Protein AF-A0A0Q4XU31-F1 (afdb_monomer_lite)

Structure (mmCIF, N/CA/C/O backbone):
data_AF-A0A0Q4XU31-F1
#
_entry.id   AF-A0A0Q4XU31-F1
#
loop_
_atom_site.group_PDB
_atom_site.id
_atom_site.type_symbol
_atom_site.label_atom_id
_atom_site.label_alt_id
_atom_site.label_comp_id
_atom_site.label_asym_id
_atom_site.label_entity_id
_atom_site.label_seq_id
_atom_site.pdbx_PDB_ins_code
_atom_site.Cartn_x
_atom_site.Cartn_y
_atom_site.Cartn_z
_atom_site.occupancy
_atom_site.B_iso_or_equiv
_atom_site.auth_seq_id
_atom_site.auth_comp_id
_atom_site.auth_asym_id
_atom_site.auth_atom_id
_atom_site.pdbx_PDB_model_num
ATOM 1 N N . MET A 1 1 ? 14.897 -26.166 19.390 1.00 41.50 1 MET A N 1
ATOM 2 C CA . MET A 1 1 ? 14.186 -25.991 18.109 1.00 41.5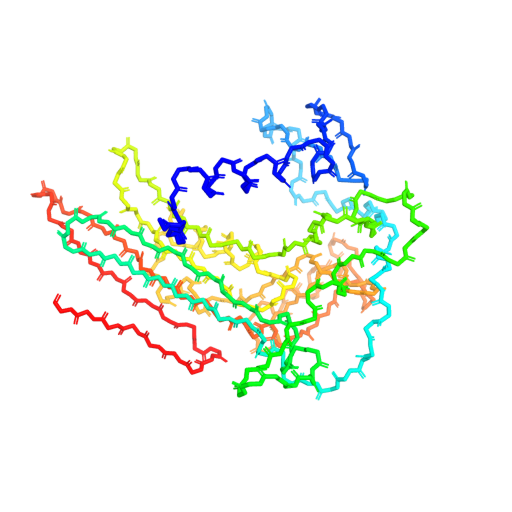0 1 MET A CA 1
ATOM 3 C C . MET A 1 1 ? 14.164 -24.506 17.814 1.00 41.50 1 MET A C 1
ATOM 5 O O . MET A 1 1 ? 13.643 -23.760 18.634 1.00 41.50 1 MET A O 1
ATOM 9 N N . ASP A 1 2 ? 14.786 -24.077 16.719 1.00 41.41 2 ASP A N 1
ATOM 10 C CA . ASP A 1 2 ? 14.712 -22.688 16.260 1.00 41.41 2 ASP A CA 1
ATOM 11 C C . ASP A 1 2 ? 13.291 -22.428 15.745 1.00 41.41 2 ASP A C 1
ATOM 13 O O . ASP A 1 2 ? 12.966 -22.733 14.600 1.00 41.41 2 ASP A O 1
ATOM 17 N N . ALA A 1 3 ? 12.414 -21.939 16.622 1.00 40.78 3 ALA A N 1
ATOM 18 C CA . ALA A 1 3 ? 11.092 -21.486 16.221 1.00 40.78 3 ALA A CA 1
ATOM 19 C C . ALA A 1 3 ? 11.233 -20.247 15.325 1.00 40.78 3 ALA A C 1
ATOM 21 O O . ALA A 1 3 ? 12.054 -19.364 15.603 1.00 40.78 3 ALA A O 1
ATOM 22 N N . LEU A 1 4 ? 10.421 -20.168 14.264 1.00 33.94 4 LEU A N 1
ATOM 23 C CA . LEU A 1 4 ? 10.198 -18.909 13.556 1.00 33.94 4 LEU A CA 1
ATOM 24 C C . LEU A 1 4 ? 9.881 -17.838 14.615 1.00 33.94 4 LEU A C 1
ATOM 26 O O . LEU A 1 4 ? 8.979 -18.047 15.420 1.00 33.94 4 LEU A O 1
ATOM 30 N N . LEU A 1 5 ? 10.618 -16.721 14.605 1.00 43.38 5 LEU A N 1
ATOM 31 C CA . LEU A 1 5 ? 10.509 -15.594 15.555 1.00 43.38 5 LEU A CA 1
ATOM 32 C C . LEU A 1 5 ? 11.218 -15.747 16.919 1.00 43.38 5 LEU A C 1
ATOM 34 O O . LEU A 1 5 ? 11.009 -14.909 17.792 1.00 43.38 5 LEU A O 1
ATOM 38 N N . SER A 1 6 ? 12.094 -16.739 17.124 1.00 57.09 6 SER A N 1
ATOM 39 C CA . SER A 1 6 ? 12.965 -16.740 18.315 1.00 57.09 6 SER A CA 1
ATOM 40 C C . SER A 1 6 ? 13.873 -15.502 18.349 1.00 57.09 6 SER A C 1
ATOM 42 O O . SER A 1 6 ? 14.259 -14.998 17.293 1.00 57.09 6 SER A O 1
ATOM 44 N N . SER A 1 7 ? 14.281 -15.037 19.536 1.00 62.72 7 SER A N 1
ATOM 45 C CA . SER A 1 7 ? 15.215 -13.904 19.658 1.00 62.72 7 SER A CA 1
ATOM 46 C C . SER A 1 7 ? 16.488 -14.141 18.843 1.00 62.72 7 SER A C 1
ATOM 48 O O . SER A 1 7 ? 16.881 -13.291 18.061 1.00 62.72 7 SER A O 1
ATOM 50 N N . ALA A 1 8 ? 17.037 -15.359 18.873 1.00 66.69 8 ALA A N 1
ATOM 51 C CA . ALA A 1 8 ? 18.192 -15.734 18.056 1.00 66.69 8 ALA A CA 1
ATOM 52 C C . ALA A 1 8 ? 17.917 -15.724 16.534 1.00 66.69 8 ALA A C 1
ATOM 54 O O . ALA A 1 8 ? 18.820 -15.476 15.733 1.00 66.69 8 ALA A O 1
ATOM 55 N N . TYR A 1 9 ? 16.694 -16.024 16.088 1.00 59.47 9 TYR A N 1
ATOM 56 C CA . TYR A 1 9 ? 16.298 -15.866 14.685 1.00 59.47 9 TYR A CA 1
ATOM 57 C C . TYR A 1 9 ? 16.167 -14.384 14.312 1.00 59.47 9 TYR A C 1
ATOM 59 O O . TYR A 1 9 ? 16.678 -13.977 13.269 1.00 59.47 9 TYR A O 1
ATOM 67 N N . LEU A 1 10 ? 15.537 -13.577 15.169 1.00 52.50 10 LEU A N 1
ATOM 68 C CA . LEU A 1 10 ? 15.385 -12.134 14.982 1.00 52.50 10 LEU A CA 1
ATOM 69 C C . LEU A 1 10 ? 16.741 -11.422 14.972 1.00 52.50 10 LEU A C 1
ATOM 71 O O . LEU A 1 10 ? 16.987 -10.648 14.055 1.00 52.50 10 LEU A O 1
ATOM 75 N N . ASP A 1 11 ? 17.651 -11.761 15.883 1.00 60.69 11 ASP A N 1
ATOM 76 C CA . ASP A 1 11 ? 19.010 -11.216 15.952 1.00 60.69 11 ASP A CA 1
ATOM 77 C C . ASP A 1 11 ? 19.819 -11.579 14.702 1.00 60.69 11 ASP A C 1
ATOM 79 O O . ASP A 1 11 ? 20.458 -10.719 14.098 1.00 60.69 11 ASP A O 1
ATOM 83 N N . ARG A 1 12 ? 19.730 -12.833 14.229 1.00 58.69 12 ARG A N 1
ATOM 84 C CA . ARG A 1 12 ? 20.354 -13.251 12.958 1.00 58.69 12 ARG A CA 1
ATOM 85 C C . ARG A 1 12 ? 19.765 -12.515 11.754 1.00 58.69 12 ARG A C 1
ATOM 87 O O . ARG A 1 12 ? 20.501 -12.184 10.830 1.00 58.69 12 ARG A O 1
ATOM 94 N N . ARG A 1 13 ? 18.455 -12.243 11.739 1.00 58.81 13 ARG A N 1
ATOM 95 C CA . ARG A 1 13 ? 17.801 -11.458 10.676 1.00 58.81 13 ARG A CA 1
ATOM 96 C C . ARG A 1 13 ? 18.129 -9.966 10.758 1.00 58.81 13 ARG A C 1
ATOM 98 O O . ARG A 1 13 ? 18.309 -9.340 9.716 1.00 58.81 13 ARG A O 1
ATOM 105 N N . ALA A 1 14 ? 18.249 -9.410 11.959 1.00 54.38 14 ALA A N 1
ATOM 106 C CA . ALA A 1 14 ? 18.671 -8.036 12.200 1.00 54.38 14 ALA A CA 1
ATOM 107 C C . ALA A 1 14 ? 20.140 -7.828 11.800 1.00 54.38 14 ALA A C 1
ATOM 109 O O . ALA A 1 14 ? 20.463 -6.842 11.144 1.00 54.38 14 ALA A O 1
ATOM 110 N N . ALA A 1 15 ? 21.006 -8.810 12.061 1.00 55.03 15 ALA A N 1
ATOM 111 C CA . ALA A 1 15 ? 22.388 -8.834 11.581 1.00 55.03 15 ALA A CA 1
ATOM 112 C C . ALA A 1 15 ? 22.513 -8.959 10.044 1.00 55.03 15 ALA A C 1
ATOM 114 O O . ALA A 1 15 ? 23.567 -8.701 9.478 1.00 55.03 15 ALA A O 1
ATOM 115 N N . GLN A 1 16 ? 21.439 -9.342 9.338 1.00 50.78 16 GLN A N 1
ATOM 116 C CA . GLN A 1 16 ? 21.347 -9.295 7.868 1.00 50.78 16 GLN A CA 1
ATOM 117 C C . GLN A 1 16 ? 20.772 -7.962 7.347 1.00 50.78 16 GLN A C 1
ATOM 119 O O . GLN A 1 16 ? 20.578 -7.807 6.138 1.00 50.78 16 GLN A O 1
ATOM 124 N N . LEU A 1 17 ? 20.395 -7.028 8.229 1.00 50.41 17 LEU A N 1
ATOM 125 C CA . LEU A 1 17 ? 19.970 -5.668 7.869 1.00 50.41 17 LEU A CA 1
ATOM 126 C C . LEU A 1 17 ? 21.129 -4.663 7.926 1.00 50.41 17 LEU A C 1
ATOM 128 O O . LEU A 1 17 ? 20.997 -3.583 7.359 1.00 50.41 17 LEU A O 1
ATOM 132 N N . ASN A 1 18 ? 22.255 -4.978 8.571 1.00 46.31 18 ASN A N 1
ATOM 133 C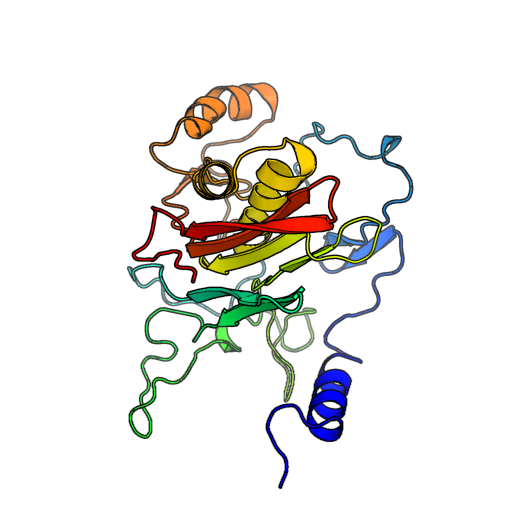 CA . ASN A 1 18 ? 23.332 -4.016 8.799 1.00 46.31 18 ASN A CA 1
ATOM 134 C C . ASN A 1 18 ? 24.630 -4.361 8.043 1.00 46.31 18 ASN A C 1
ATOM 136 O O . ASN A 1 18 ? 25.003 -5.514 7.855 1.00 46.31 18 ASN A O 1
ATOM 140 N N . GLY A 1 19 ? 25.284 -3.305 7.548 1.00 44.34 19 GLY A N 1
ATOM 141 C CA . GLY A 1 19 ? 26.548 -3.320 6.805 1.00 44.34 19 GLY A CA 1
ATOM 142 C C . GLY A 1 19 ? 26.406 -2.974 5.319 1.00 44.34 19 GLY A C 1
ATOM 143 O O . GLY A 1 19 ? 27.134 -2.123 4.820 1.00 44.34 19 GLY A O 1
ATOM 144 N N . THR A 1 20 ? 25.457 -3.594 4.611 1.00 44.97 20 THR A N 1
ATOM 145 C CA . THR A 1 20 ? 25.321 -3.462 3.140 1.00 44.97 20 THR A CA 1
ATOM 146 C C . THR A 1 20 ? 23.909 -3.143 2.640 1.00 44.97 20 THR A C 1
ATOM 148 O O . THR A 1 20 ? 23.752 -2.816 1.466 1.00 44.97 20 THR A O 1
ATOM 151 N N . ALA A 1 21 ? 22.877 -3.242 3.489 1.00 42.72 21 ALA A N 1
ATOM 152 C CA . ALA A 1 21 ? 21.480 -3.031 3.081 1.00 42.72 21 ALA A CA 1
ATOM 153 C C . ALA A 1 21 ? 21.028 -1.564 3.174 1.00 42.72 21 ALA A C 1
ATOM 155 O O . ALA A 1 21 ? 20.121 -1.151 2.459 1.00 42.72 21 ALA A O 1
ATOM 156 N N . LEU A 1 22 ? 21.677 -0.778 4.031 1.00 43.31 22 LEU A N 1
ATOM 157 C CA . LEU A 1 22 ? 21.510 0.665 4.139 1.00 43.31 22 LEU A CA 1
ATOM 158 C C . LEU A 1 22 ? 22.913 1.238 4.331 1.00 43.31 22 LEU A C 1
ATOM 160 O O . LEU A 1 22 ? 23.482 1.127 5.417 1.00 43.31 22 LEU A O 1
ATOM 164 N N . ALA A 1 23 ? 23.504 1.809 3.281 1.00 45.50 23 ALA A N 1
ATOM 165 C CA . ALA A 1 23 ? 24.583 2.759 3.512 1.00 45.50 23 ALA A CA 1
ATOM 166 C C . ALA A 1 23 ? 23.991 3.882 4.373 1.00 45.50 23 ALA A C 1
ATOM 168 O O . ALA A 1 23 ? 22.892 4.360 4.086 1.00 45.50 23 ALA A O 1
ATOM 169 N N . SER A 1 24 ? 24.670 4.270 5.452 1.00 46.00 24 SER A N 1
ATOM 170 C CA . SER A 1 24 ? 24.261 5.441 6.221 1.00 46.00 24 SER A CA 1
ATOM 171 C C . SER A 1 24 ? 24.306 6.649 5.289 1.00 46.00 24 SER A C 1
ATOM 173 O O . SER A 1 24 ? 25.388 7.125 4.943 1.00 46.00 24 SER A O 1
ATOM 175 N N . VAL A 1 25 ? 23.146 7.128 4.851 1.00 46.53 25 VAL A N 1
ATOM 176 C CA . VAL A 1 25 ? 23.064 8.415 4.168 1.00 46.53 25 VAL A CA 1
ATOM 177 C C . VAL A 1 25 ? 23.151 9.458 5.267 1.00 46.53 25 VAL A C 1
ATOM 179 O O . VAL A 1 25 ? 22.305 9.486 6.161 1.00 46.53 25 VAL A O 1
ATOM 182 N N . ALA A 1 26 ? 24.216 10.259 5.260 1.00 51.03 26 ALA A N 1
ATOM 183 C CA . ALA A 1 26 ? 24.328 11.370 6.195 1.00 51.03 26 ALA A CA 1
ATOM 184 C C . ALA A 1 26 ? 23.077 12.255 6.082 1.00 51.03 26 ALA A C 1
ATOM 186 O O . ALA A 1 26 ? 22.528 12.410 4.993 1.00 51.03 26 ALA A O 1
ATOM 187 N N . ALA A 1 27 ? 22.625 12.831 7.195 1.00 44.94 27 ALA A N 1
ATOM 188 C CA . ALA A 1 27 ? 21.581 13.849 7.194 1.00 44.94 27 ALA A CA 1
ATOM 189 C C . ALA A 1 27 ? 21.947 14.965 6.188 1.00 44.94 27 ALA A C 1
ATOM 191 O O . ALA A 1 27 ? 23.029 15.541 6.287 1.00 44.94 27 ALA A O 1
ATOM 192 N N . GLY A 1 28 ? 21.094 15.216 5.187 1.00 48.34 28 GLY A N 1
ATOM 193 C CA . GLY A 1 28 ? 21.375 16.148 4.081 1.00 48.34 28 GLY A CA 1
ATOM 194 C C . GLY A 1 28 ? 22.258 15.593 2.948 1.00 48.34 28 GLY A C 1
ATOM 195 O O . GLY A 1 28 ? 22.552 16.306 1.993 1.00 48.34 28 GLY A O 1
ATOM 196 N N . GLY A 1 29 ? 22.684 14.333 3.036 1.00 51.38 29 GLY A N 1
ATOM 197 C CA . GLY A 1 29 ? 23.383 13.602 1.980 1.00 51.38 29 GLY A CA 1
ATOM 198 C C . GLY A 1 29 ? 22.427 13.005 0.948 1.00 51.38 29 GLY A C 1
ATOM 199 O O . GLY A 1 29 ? 21.210 13.141 1.044 1.00 51.38 29 GLY A O 1
ATOM 200 N N . VAL A 1 30 ? 22.980 12.316 -0.046 1.00 46.84 30 VAL A N 1
ATOM 201 C CA . VAL A 1 30 ? 22.223 11.734 -1.160 1.00 46.84 30 VAL A CA 1
ATOM 202 C C . VAL A 1 30 ? 22.681 10.292 -1.371 1.00 46.84 30 VAL A C 1
ATOM 204 O O . VAL A 1 30 ? 23.883 10.041 -1.436 1.00 46.84 30 VAL A O 1
ATOM 207 N N . ALA A 1 31 ? 21.745 9.350 -1.501 1.00 45.12 31 ALA A N 1
ATOM 208 C CA . ALA A 1 31 ? 22.028 7.990 -1.965 1.00 45.12 31 ALA A CA 1
ATOM 209 C C . ALA A 1 31 ? 21.219 7.704 -3.225 1.00 45.12 31 ALA A C 1
ATOM 211 O O . ALA A 1 31 ? 20.005 7.882 -3.232 1.00 45.12 31 ALA A O 1
ATOM 212 N N . GLU A 1 32 ? 21.904 7.307 -4.300 1.00 42.81 32 GLU A N 1
ATOM 213 C CA . GLU A 1 32 ? 21.285 7.061 -5.614 1.00 42.81 32 GLU A CA 1
ATOM 214 C C . GLU A 1 32 ? 20.423 8.242 -6.109 1.00 42.81 32 GLU A C 1
ATOM 216 O O . GLU A 1 32 ? 19.393 8.055 -6.741 1.00 42.81 32 GLU A O 1
ATOM 221 N N . GLY A 1 33 ? 20.822 9.480 -5.793 1.00 41.59 33 GLY A N 1
ATOM 222 C CA . GLY A 1 33 ? 20.073 10.689 -6.157 1.00 41.59 33 GLY A CA 1
ATOM 223 C C . GLY A 1 33 ? 18.850 10.995 -5.282 1.00 41.59 33 GLY A C 1
ATOM 224 O O . GLY A 1 33 ? 18.195 12.008 -5.507 1.00 41.59 33 GLY A O 1
ATOM 225 N N . ILE A 1 34 ? 18.566 10.174 -4.264 1.00 40.47 34 ILE A N 1
ATOM 226 C CA . ILE A 1 34 ? 17.514 10.408 -3.271 1.00 40.47 34 ILE A CA 1
ATOM 227 C C . ILE A 1 34 ? 18.137 11.117 -2.058 1.00 40.47 34 ILE A C 1
ATOM 229 O O . ILE A 1 34 ? 19.000 10.532 -1.390 1.00 40.47 34 ILE A O 1
ATOM 233 N N . PRO A 1 35 ? 17.747 12.369 -1.755 1.00 43.91 35 PRO A N 1
ATOM 234 C CA . PRO A 1 35 ? 18.212 13.059 -0.561 1.00 43.91 35 PRO A CA 1
ATOM 235 C C . PRO A 1 35 ? 17.769 12.306 0.696 1.00 43.91 35 PRO A C 1
ATOM 237 O O . PRO A 1 35 ? 16.612 11.898 0.805 1.00 43.91 35 PRO A O 1
ATOM 240 N N . ALA A 1 36 ? 18.664 12.155 1.671 1.00 42.00 36 ALA A N 1
ATOM 241 C CA . ALA A 1 36 ? 18.264 11.803 3.024 1.00 42.00 36 ALA A CA 1
ATOM 242 C C . ALA A 1 36 ? 17.316 12.886 3.535 1.00 42.00 36 ALA A C 1
ATOM 244 O O . ALA A 1 36 ? 17.727 14.024 3.769 1.00 42.00 36 ALA A O 1
ATOM 245 N N . PHE A 1 37 ? 16.042 12.529 3.692 1.00 42.75 37 PHE A N 1
ATOM 246 C CA . PHE A 1 37 ? 15.061 13.429 4.267 1.00 42.75 37 PHE A CA 1
ATOM 247 C C . PHE A 1 37 ? 15.384 13.631 5.745 1.00 42.75 37 PHE A C 1
ATOM 249 O O . PHE A 1 37 ? 15.292 12.709 6.556 1.00 42.75 37 PHE A O 1
ATOM 256 N N . VAL A 1 38 ? 15.771 14.854 6.085 1.00 45.00 38 VAL A N 1
ATOM 257 C CA . VAL A 1 38 ? 15.856 15.317 7.463 1.00 45.00 38 VAL A CA 1
ATOM 258 C C . VAL A 1 38 ? 14.682 16.263 7.641 1.00 45.00 38 VAL A C 1
ATOM 260 O O . VAL A 1 38 ? 14.612 17.296 6.980 1.00 45.00 38 VAL A O 1
ATOM 263 N N . ALA A 1 39 ? 13.746 15.897 8.513 1.00 43.38 39 ALA A N 1
ATOM 264 C CA . ALA A 1 39 ? 12.546 16.671 8.821 1.00 43.38 39 ALA A CA 1
ATOM 265 C C . ALA A 1 39 ? 12.855 17.965 9.610 1.00 43.38 39 ALA A C 1
ATOM 267 O O . ALA A 1 39 ? 12.169 18.267 10.580 1.00 43.38 39 ALA A O 1
ATOM 268 N N . THR A 1 40 ? 13.929 18.692 9.285 1.00 44.34 40 THR A N 1
ATOM 269 C CA . THR A 1 40 ? 14.429 19.787 10.130 1.00 44.34 40 THR A CA 1
ATOM 270 C C . THR A 1 40 ? 13.999 21.180 9.698 1.00 44.34 40 THR A C 1
ATOM 272 O O . THR A 1 40 ? 14.114 22.080 10.520 1.00 44.34 40 THR A O 1
ATOM 275 N N . ASP A 1 41 ? 13.452 21.383 8.494 1.00 50.75 41 ASP A N 1
ATOM 276 C CA . ASP A 1 41 ? 12.823 22.670 8.165 1.00 50.75 41 ASP A CA 1
ATOM 277 C C . ASP A 1 41 ? 11.741 22.562 7.066 1.00 50.75 41 ASP A C 1
ATOM 279 O O . ASP A 1 41 ? 12.063 22.528 5.875 1.00 50.75 41 ASP A O 1
ATOM 283 N N . PRO A 1 42 ? 10.445 22.528 7.434 1.00 54.12 42 PRO A N 1
ATOM 284 C CA . PRO A 1 42 ? 9.333 22.558 6.484 1.00 54.12 42 PRO A CA 1
ATOM 285 C C . PRO A 1 42 ? 9.323 23.797 5.576 1.00 54.12 42 PRO A C 1
ATOM 287 O O . PRO A 1 42 ? 8.734 23.737 4.502 1.00 54.12 42 PRO A O 1
ATOM 290 N N . ALA A 1 43 ? 9.960 24.906 5.975 1.00 56.19 43 ALA A N 1
ATOM 291 C CA . ALA A 1 43 ? 10.004 26.133 5.179 1.00 56.19 43 ALA A CA 1
ATOM 292 C C . ALA A 1 43 ? 10.971 26.041 3.984 1.00 56.19 43 ALA A C 1
ATOM 294 O O . ALA A 1 43 ? 10.844 26.818 3.039 1.00 56.19 43 ALA A O 1
ATOM 295 N N . LEU A 1 44 ? 11.912 25.088 4.004 1.00 50.78 44 LEU A N 1
ATOM 296 C CA . LEU A 1 44 ? 12.817 24.799 2.883 1.00 50.78 44 LEU A CA 1
ATOM 297 C C . LEU A 1 44 ? 12.214 23.819 1.867 1.00 50.78 44 LEU A C 1
ATOM 299 O O . LEU A 1 44 ? 12.796 23.599 0.805 1.00 50.78 44 LEU A O 1
ATOM 303 N N . PHE A 1 45 ? 11.065 23.218 2.185 1.00 51.59 45 PHE A N 1
ATOM 304 C CA . PHE A 1 45 ? 10.369 22.295 1.302 1.00 51.59 45 PHE A CA 1
ATOM 305 C C . PHE A 1 45 ? 9.273 23.043 0.541 1.00 51.59 45 PHE A C 1
ATOM 307 O O . PHE A 1 45 ? 8.241 23.386 1.111 1.00 51.59 45 PHE A O 1
ATOM 314 N N . ASP A 1 46 ? 9.491 23.290 -0.752 1.00 57.19 46 ASP A N 1
ATOM 315 C CA . ASP A 1 46 ? 8.434 23.749 -1.654 1.00 57.19 46 ASP A CA 1
ATOM 316 C C . ASP A 1 46 ? 7.725 22.521 -2.263 1.00 57.19 46 ASP A C 1
ATOM 318 O O . ASP A 1 46 ? 8.267 21.901 -3.182 1.00 57.19 46 ASP A O 1
ATOM 322 N N . PRO A 1 47 ? 6.523 22.142 -1.782 1.00 52.94 47 PRO A N 1
ATOM 323 C CA . PRO A 1 47 ? 5.788 20.988 -2.302 1.00 52.94 47 PRO A CA 1
ATOM 324 C C . PRO A 1 47 ? 5.248 21.210 -3.724 1.00 52.94 47 PRO A C 1
ATOM 326 O O . PRO A 1 47 ? 4.752 20.267 -4.341 1.00 52.94 47 PRO A O 1
ATOM 329 N N . LEU A 1 48 ? 5.287 22.449 -4.226 1.00 49.78 48 LEU A N 1
ATOM 330 C CA . LEU A 1 48 ? 4.782 22.857 -5.536 1.00 49.78 48 LEU A CA 1
ATOM 331 C C . LEU A 1 48 ? 5.895 23.222 -6.518 1.00 49.78 48 LEU A C 1
ATOM 333 O O . LEU A 1 48 ? 5.607 23.390 -7.708 1.00 49.78 48 LEU A O 1
ATOM 337 N N . ALA A 1 49 ? 7.148 23.299 -6.065 1.00 53.12 49 ALA A N 1
ATOM 338 C CA . ALA A 1 49 ? 8.289 23.311 -6.957 1.00 53.12 49 ALA A CA 1
ATOM 339 C C . ALA A 1 49 ? 8.263 22.000 -7.741 1.00 53.12 49 ALA A C 1
ATOM 341 O O . ALA A 1 49 ? 8.590 20.929 -7.227 1.00 53.12 49 ALA A O 1
ATOM 342 N N . SER A 1 50 ? 7.872 22.078 -9.013 1.00 42.50 50 SER A N 1
ATOM 343 C CA . SER A 1 50 ? 8.080 21.005 -9.974 1.00 42.50 50 SER A CA 1
ATOM 344 C C . SER A 1 50 ? 9.580 20.906 -10.225 1.00 42.50 50 SER A C 1
ATOM 346 O O . SER A 1 50 ? 10.085 21.337 -11.264 1.00 42.50 50 SER A O 1
ATOM 348 N N . VAL A 1 51 ? 10.332 20.393 -9.255 1.00 46.25 51 VAL A N 1
ATOM 349 C CA . VAL A 1 51 ? 11.693 19.987 -9.532 1.00 46.25 51 VAL A CA 1
ATOM 350 C C . VAL A 1 51 ? 11.531 18.738 -10.381 1.00 46.25 51 VAL A C 1
ATOM 352 O O . VAL A 1 51 ? 11.415 17.622 -9.881 1.00 46.25 51 VAL A O 1
ATOM 355 N N . ILE A 1 52 ? 11.512 18.936 -11.699 1.00 44.81 52 ILE A N 1
ATOM 356 C CA . ILE A 1 52 ? 12.007 17.934 -12.631 1.00 44.81 52 ILE A CA 1
ATOM 357 C C . ILE A 1 52 ? 13.502 17.826 -12.307 1.00 44.81 52 ILE A C 1
ATOM 359 O O . ILE A 1 52 ? 14.356 18.303 -13.047 1.00 44.81 52 ILE A O 1
ATOM 363 N N . VAL A 1 53 ? 13.834 17.256 -11.143 1.00 42.16 53 VAL A N 1
ATOM 364 C CA . VAL A 1 53 ? 15.098 16.556 -11.009 1.00 42.16 53 VAL A CA 1
ATOM 365 C C . VAL A 1 53 ? 14.929 15.464 -12.051 1.00 42.16 53 VAL A C 1
ATOM 367 O O . VAL A 1 53 ? 13.941 14.725 -11.961 1.00 42.16 53 VAL A O 1
ATOM 370 N N . PRO A 1 54 ? 15.779 15.389 -13.089 1.00 40.19 54 PRO A N 1
ATOM 371 C CA . PRO A 1 54 ? 15.809 14.197 -13.911 1.00 40.19 54 PRO A CA 1
ATOM 372 C C . PRO A 1 54 ? 15.899 13.055 -12.912 1.00 40.19 54 PRO A C 1
ATOM 374 O O . PRO A 1 54 ? 16.848 13.033 -12.122 1.00 40.19 54 PRO A O 1
ATOM 377 N N . ALA A 1 55 ? 14.864 12.208 -12.848 1.00 40.16 55 ALA A N 1
ATOM 378 C CA . ALA A 1 55 ? 14.908 11.062 -11.961 1.00 40.16 55 ALA A CA 1
ATOM 379 C C . ALA A 1 55 ? 16.278 10.414 -12.204 1.00 40.16 55 ALA A C 1
ATOM 381 O O . ALA A 1 55 ? 16.667 10.312 -13.379 1.00 40.16 55 ALA A O 1
ATOM 382 N N . PRO A 1 56 ? 17.041 10.067 -11.149 1.00 38.44 56 PRO A N 1
ATOM 383 C CA . PRO A 1 56 ? 18.238 9.254 -11.316 1.00 38.44 56 PRO A CA 1
ATOM 384 C C . PRO A 1 56 ? 17.853 8.166 -12.307 1.00 38.44 56 PRO A C 1
ATOM 386 O O . PRO A 1 56 ? 16.783 7.571 -12.124 1.00 38.44 56 PRO A O 1
ATOM 389 N N . GLY A 1 57 ? 18.595 8.067 -13.422 1.00 38.53 57 GLY A N 1
ATOM 390 C CA . GLY A 1 57 ? 18.174 7.274 -14.580 1.00 38.53 57 GLY A CA 1
ATOM 391 C C . GLY A 1 57 ? 17.589 5.950 -14.100 1.00 38.53 57 GLY A C 1
ATOM 392 O O . GLY A 1 57 ? 18.128 5.412 -13.130 1.00 38.53 57 GLY A O 1
ATOM 393 N N . PRO A 1 58 ? 16.456 5.489 -14.668 1.00 40.47 58 PRO A N 1
ATOM 394 C CA . PRO A 1 58 ? 15.662 4.425 -14.068 1.00 40.47 58 PRO A CA 1
ATOM 395 C C . PRO A 1 58 ? 16.598 3.306 -13.640 1.00 40.47 58 PRO A C 1
ATOM 397 O O . PRO A 1 58 ? 17.375 2.834 -14.472 1.00 40.47 58 PRO A O 1
ATOM 400 N N . LEU A 1 59 ? 16.565 2.930 -12.353 1.00 40.88 59 LEU A N 1
ATOM 401 C CA . LEU A 1 59 ? 17.253 1.727 -11.900 1.00 40.88 59 LEU A CA 1
ATOM 402 C C . LEU A 1 59 ? 16.776 0.629 -12.841 1.00 40.88 59 LEU A C 1
ATOM 404 O O . LEU A 1 59 ? 15.596 0.264 -12.819 1.00 40.88 59 LEU A O 1
ATOM 408 N N . MET A 1 60 ? 17.654 0.187 -13.741 1.00 42.69 60 MET A N 1
ATOM 409 C CA . MET A 1 60 ? 17.294 -0.855 -14.680 1.00 42.69 60 MET A CA 1
ATOM 410 C C . MET A 1 60 ? 17.060 -2.072 -13.806 1.00 42.69 60 MET A C 1
ATOM 412 O O . MET A 1 60 ? 18.003 -2.609 -13.241 1.00 42.69 60 MET A O 1
ATOM 416 N N . LEU A 1 61 ? 15.808 -2.468 -13.601 1.00 48.19 61 LEU A N 1
ATOM 417 C CA . LEU A 1 61 ? 15.526 -3.752 -12.977 1.00 48.19 61 LEU A CA 1
ATOM 418 C C . LEU A 1 61 ? 16.116 -4.834 -13.878 1.00 48.19 61 LEU A C 1
ATOM 420 O O . LEU A 1 61 ? 16.077 -4.703 -15.107 1.00 48.19 61 LEU A O 1
ATOM 424 N N . ALA A 1 62 ? 16.671 -5.893 -13.282 1.00 48.50 62 ALA A N 1
ATOM 425 C CA . ALA A 1 62 ? 17.060 -7.070 -14.053 1.00 48.50 62 ALA A CA 1
ATOM 426 C C . ALA A 1 62 ? 15.867 -7.471 -14.932 1.00 48.50 62 ALA A C 1
ATOM 428 O O . ALA A 1 62 ? 14.759 -7.590 -14.406 1.00 48.50 62 ALA A O 1
ATOM 429 N N . GLN A 1 63 ? 16.088 -7.569 -16.255 1.00 40.69 63 GLN A N 1
ATOM 430 C CA . GLN A 1 63 ? 15.046 -7.679 -17.284 1.00 40.69 63 GLN A CA 1
ATOM 431 C C . GLN A 1 63 ? 13.847 -8.492 -16.788 1.00 40.69 63 GLN A C 1
ATOM 433 O O . GLN A 1 63 ? 13.899 -9.718 -16.679 1.00 40.69 63 GLN A O 1
ATOM 438 N N . ARG A 1 64 ? 12.750 -7.795 -16.482 1.00 47.69 64 ARG A N 1
ATOM 439 C CA . ARG A 1 64 ? 11.460 -8.431 -16.254 1.00 47.69 64 ARG A CA 1
ATOM 440 C C . ARG A 1 64 ? 10.934 -8.736 -17.645 1.00 47.69 64 ARG A C 1
ATOM 442 O O . ARG A 1 64 ? 10.741 -7.809 -18.426 1.00 47.69 64 ARG A O 1
ATOM 449 N N . ALA A 1 65 ? 10.748 -10.010 -17.984 1.00 41.19 65 ALA A N 1
ATOM 450 C CA . ALA A 1 65 ? 9.937 -10.327 -19.149 1.00 41.19 65 ALA A CA 1
ATOM 451 C C . ALA A 1 65 ? 8.594 -9.617 -18.938 1.00 41.19 65 ALA A C 1
ATOM 453 O O . ALA A 1 65 ? 7.920 -9.880 -17.938 1.00 41.19 65 ALA A O 1
ATOM 454 N N . GLU A 1 66 ? 8.259 -8.658 -19.800 1.00 41.66 66 GLU A N 1
ATOM 455 C CA . GLU A 1 66 ? 6.929 -8.065 -19.802 1.00 41.66 66 GLU A CA 1
ATOM 456 C C . GLU A 1 66 ? 5.961 -9.193 -20.131 1.00 41.66 66 GLU A C 1
ATOM 458 O O . GLU A 1 66 ? 5.890 -9.687 -21.254 1.00 41.66 66 GLU A O 1
ATOM 463 N N . ARG A 1 67 ? 5.294 -9.682 -19.094 1.00 44.34 67 ARG A N 1
ATOM 464 C CA . ARG A 1 67 ? 4.193 -10.616 -19.221 1.00 44.34 67 ARG A CA 1
ATOM 465 C C . ARG A 1 67 ? 2.942 -9.831 -18.888 1.00 44.34 67 ARG A C 1
ATOM 467 O O . ARG A 1 67 ? 2.919 -9.107 -17.890 1.00 44.34 67 ARG A O 1
ATOM 474 N N . ASP A 1 68 ? 1.943 -9.963 -19.748 1.00 43.62 68 ASP A N 1
ATOM 475 C CA . ASP A 1 68 ? 0.610 -9.388 -19.585 1.00 43.62 68 ASP A CA 1
ATOM 476 C C . ASP A 1 68 ? -0.133 -10.176 -18.486 1.00 43.62 68 ASP A C 1
ATOM 478 O O . ASP A 1 68 ? -1.042 -10.963 -18.731 1.00 43.62 68 ASP A O 1
ATOM 482 N N . GLU A 1 69 ? 0.394 -10.089 -17.263 1.00 51.00 69 GLU A N 1
ATOM 483 C CA . GLU A 1 69 ? -0.091 -10.783 -16.075 1.00 51.00 69 GLU A CA 1
ATOM 484 C C . GLU A 1 69 ? -0.983 -9.843 -15.259 1.00 51.00 69 GLU A C 1
ATOM 486 O O . GLU A 1 69 ? -0.706 -8.646 -15.143 1.00 51.00 69 GLU A O 1
ATOM 491 N N . ASP A 1 70 ? -2.030 -10.395 -14.638 1.00 53.75 70 ASP A N 1
ATOM 492 C CA . ASP A 1 70 ? -2.783 -9.673 -13.613 1.00 53.75 70 ASP A CA 1
ATOM 493 C C . ASP A 1 70 ? -1.816 -9.259 -12.487 1.00 53.75 70 ASP A C 1
ATOM 495 O O . ASP A 1 70 ? -1.142 -10.086 -11.865 1.00 53.75 70 ASP A O 1
ATOM 499 N N . TRP A 1 71 ? -1.726 -7.955 -12.222 1.00 58.28 71 TRP A N 1
ATOM 500 C CA . TRP A 1 71 ? -0.767 -7.349 -11.289 1.00 58.28 71 TRP A CA 1
ATOM 501 C C . TRP A 1 71 ? -1.117 -7.592 -9.805 1.00 58.28 71 TRP A C 1
ATOM 503 O O . TRP A 1 71 ? -0.532 -7.004 -8.887 1.00 58.28 71 TRP A O 1
ATOM 513 N N . ASN A 1 72 ? -2.050 -8.503 -9.535 1.00 64.56 72 ASN A N 1
ATOM 514 C CA . ASN A 1 72 ? -2.420 -8.966 -8.205 1.00 64.56 72 ASN A CA 1
ATOM 515 C C . ASN A 1 72 ? -1.431 -10.026 -7.679 1.00 64.56 72 ASN A C 1
ATOM 517 O O . ASN A 1 72 ? -1.725 -11.217 -7.640 1.00 64.56 72 ASN A O 1
ATOM 521 N N . THR A 1 73 ? -0.236 -9.594 -7.260 1.00 77.44 73 THR A N 1
ATOM 522 C CA . THR A 1 73 ? 0.885 -10.500 -6.903 1.00 77.44 73 THR A CA 1
ATOM 523 C C . THR A 1 73 ? 1.292 -10.473 -5.422 1.00 77.44 73 THR A C 1
ATOM 525 O O . THR A 1 73 ? 2.132 -11.249 -4.964 1.00 77.44 73 THR A O 1
ATOM 528 N N . THR A 1 74 ? 0.678 -9.575 -4.655 1.00 90.75 74 THR A N 1
ATOM 529 C CA . THR A 1 74 ? 0.924 -9.335 -3.228 1.00 90.75 74 THR A CA 1
ATOM 530 C C . THR A 1 74 ? -0.413 -9.345 -2.498 1.00 90.75 74 THR A C 1
ATOM 532 O O . THR A 1 74 ? -1.423 -8.922 -3.067 1.00 90.75 74 THR A O 1
ATOM 535 N N . SER A 1 75 ? -0.411 -9.776 -1.241 1.00 92.81 75 SER A N 1
ATOM 536 C CA . SER A 1 75 ? -1.573 -9.740 -0.352 1.00 92.81 75 SER A CA 1
ATOM 537 C C . SER A 1 75 ? -1.223 -8.995 0.925 1.00 92.81 75 SER A C 1
ATOM 539 O O . SER A 1 75 ? -0.093 -9.078 1.410 1.00 92.81 75 SER A O 1
ATOM 541 N N . SER A 1 76 ? -2.195 -8.280 1.478 1.00 95.12 76 SER A N 1
ATOM 542 C CA . SER A 1 76 ? -2.060 -7.603 2.760 1.00 95.12 76 SER A CA 1
ATOM 543 C C . SER A 1 76 ? -3.268 -7.883 3.641 1.00 95.12 76 SER A C 1
ATOM 545 O O . SER A 1 76 ? -4.364 -8.114 3.133 1.00 95.12 76 SER A O 1
ATOM 547 N N . LEU A 1 77 ? -3.048 -7.901 4.952 1.00 95.94 77 LEU A N 1
ATOM 548 C CA . LEU A 1 77 ? -4.089 -8.014 5.962 1.00 95.94 77 LEU A CA 1
ATOM 549 C C . LEU A 1 77 ? -3.709 -7.221 7.212 1.00 95.94 77 LEU A C 1
ATOM 551 O O . LEU A 1 77 ? -2.525 -7.028 7.508 1.00 95.94 77 LEU A O 1
ATOM 555 N N . ALA A 1 78 ? -4.731 -6.812 7.956 1.00 97.81 78 ALA A N 1
ATOM 556 C CA . ALA A 1 78 ? -4.605 -6.175 9.256 1.00 97.81 78 ALA A CA 1
ATOM 557 C C . ALA A 1 78 ? -5.494 -6.901 10.272 1.00 97.81 78 ALA A C 1
ATOM 559 O O . ALA A 1 78 ? -6.594 -7.336 9.934 1.00 97.81 78 ALA A O 1
ATOM 560 N N . ILE A 1 79 ? -5.008 -7.040 11.503 1.00 97.94 79 ILE A N 1
ATOM 561 C CA . ILE A 1 79 ? -5.730 -7.647 12.625 1.00 97.94 79 ILE A CA 1
ATOM 562 C C . ILE A 1 79 ? -5.536 -6.746 13.838 1.00 97.94 79 ILE A C 1
ATOM 564 O O . ILE A 1 79 ? -4.415 -6.319 14.109 1.00 97.94 79 ILE A O 1
ATOM 568 N N . VAL A 1 80 ? -6.613 -6.485 14.574 1.00 97.31 80 VAL A N 1
ATOM 569 C CA . VAL A 1 80 ? -6.568 -5.870 15.902 1.00 97.31 80 VAL A CA 1
ATOM 570 C C . VAL A 1 80 ? -7.465 -6.693 16.816 1.00 97.31 80 VAL A C 1
ATOM 572 O O . VAL A 1 80 ? -8.588 -7.012 16.429 1.00 97.31 80 VAL A O 1
ATOM 575 N N . ASP A 1 81 ? -6.970 -7.072 17.992 1.00 94.25 81 ASP A N 1
ATOM 576 C CA . ASP A 1 81 ? -7.739 -7.857 18.959 1.00 94.25 81 ASP A CA 1
ATOM 577 C C . ASP A 1 81 ? -8.335 -7.001 20.093 1.00 94.25 81 ASP A C 1
ATOM 579 O O . ASP A 1 81 ? -8.040 -5.810 20.255 1.00 94.25 81 ASP A O 1
ATOM 583 N N . GLY A 1 82 ? -9.190 -7.629 20.906 1.00 89.25 82 GLY A N 1
ATOM 584 C CA . GLY A 1 82 ? -9.831 -6.991 22.061 1.00 89.25 82 GLY A CA 1
ATOM 585 C C . GLY A 1 82 ? -8.880 -6.659 23.219 1.00 89.25 82 GLY A C 1
ATOM 586 O O . GLY A 1 82 ? -9.278 -5.963 24.150 1.00 89.25 82 GLY A O 1
ATOM 587 N N . HIS A 1 83 ? -7.630 -7.129 23.177 1.00 90.12 83 HIS A N 1
ATOM 588 C CA . HIS A 1 83 ? -6.582 -6.778 24.138 1.00 90.12 83 HIS A CA 1
ATOM 589 C C . HIS A 1 83 ? -5.736 -5.586 23.668 1.00 90.12 83 HIS A C 1
ATOM 591 O O . HIS A 1 83 ? -4.869 -5.125 24.409 1.00 90.12 83 HIS A O 1
ATOM 597 N N . GLY A 1 84 ? -5.995 -5.067 22.464 1.00 87.75 84 GLY A N 1
ATOM 598 C CA . GLY A 1 84 ? -5.245 -3.965 21.871 1.00 87.75 84 GLY A CA 1
ATOM 599 C C . GLY A 1 84 ? -3.975 -4.399 21.137 1.00 87.75 84 GLY A C 1
ATOM 600 O O . GLY A 1 84 ? -3.193 -3.533 20.747 1.00 87.75 84 GLY A O 1
ATOM 601 N N . ASN A 1 85 ? -3.758 -5.701 20.914 1.00 94.25 85 ASN A N 1
ATOM 602 C CA . ASN A 1 85 ? -2.681 -6.158 20.037 1.00 94.25 85 ASN A CA 1
ATOM 603 C C . ASN A 1 85 ? -3.049 -5.863 18.582 1.00 94.25 85 ASN A C 1
ATOM 605 O O . ASN A 1 85 ? -4.201 -6.034 18.182 1.00 94.25 85 ASN A O 1
ATOM 609 N N . ALA A 1 86 ? -2.061 -5.473 17.776 1.00 96.50 86 ALA A N 1
ATOM 610 C CA . ALA A 1 86 ? -2.246 -5.215 16.354 1.00 96.50 86 ALA A CA 1
ATOM 611 C C . ALA A 1 86 ? -1.180 -5.905 15.498 1.00 96.50 86 ALA A C 1
ATOM 613 O O . ALA A 1 86 ? -0.005 -5.971 15.859 1.00 96.50 86 ALA A O 1
ATOM 614 N N . LEU A 1 87 ? -1.602 -6.377 14.327 1.00 97.19 87 LEU A N 1
ATOM 615 C CA . LEU A 1 87 ? -0.760 -6.930 13.277 1.00 97.19 87 LEU A CA 1
ATOM 616 C C . LEU A 1 87 ? -1.101 -6.235 11.961 1.00 97.19 87 LEU A C 1
ATOM 618 O O . LEU A 1 87 ? -2.247 -6.265 11.522 1.00 97.19 87 LEU A O 1
ATOM 622 N N . ALA A 1 88 ? -0.087 -5.692 11.296 1.00 97.06 88 ALA A N 1
ATOM 623 C CA . ALA A 1 88 ? -0.140 -5.369 9.878 1.00 97.06 88 ALA A CA 1
ATOM 624 C C . ALA A 1 88 ? 0.820 -6.310 9.150 1.00 97.06 88 ALA A C 1
ATOM 626 O O . ALA A 1 88 ? 2.000 -6.395 9.497 1.00 97.06 88 ALA A O 1
ATOM 627 N N . MET A 1 89 ? 0.321 -7.041 8.156 1.00 96.31 89 MET A N 1
ATOM 628 C CA . MET A 1 89 ? 1.122 -8.004 7.410 1.00 96.31 89 MET A CA 1
ATOM 629 C C . MET A 1 89 ? 0.927 -7.818 5.913 1.00 96.31 89 MET A C 1
ATOM 631 O O . MET A 1 89 ? -0.188 -7.669 5.417 1.00 96.31 89 MET A O 1
ATOM 635 N N . THR A 1 90 ? 2.033 -7.901 5.181 1.00 94.81 90 THR A N 1
ATOM 636 C CA . THR A 1 90 ? 2.036 -7.945 3.722 1.00 94.81 90 THR A CA 1
ATOM 637 C C . THR A 1 90 ? 2.969 -9.058 3.272 1.00 94.81 90 THR A C 1
ATOM 639 O O . THR A 1 90 ? 4.113 -9.134 3.718 1.00 94.81 90 THR A O 1
ATOM 642 N N . THR A 1 91 ? 2.479 -9.927 2.393 1.00 93.38 91 THR A N 1
ATOM 643 C CA . THR A 1 91 ? 3.201 -11.104 1.898 1.00 93.38 91 THR A CA 1
ATOM 644 C C . THR A 1 91 ? 3.138 -11.191 0.377 1.00 93.38 91 THR A C 1
ATOM 646 O O . THR A 1 91 ? 2.190 -10.709 -0.249 1.00 93.38 91 THR A O 1
ATOM 649 N N . THR A 1 92 ? 4.171 -11.767 -0.237 1.00 92.31 92 THR A N 1
ATOM 650 C CA . THR A 1 92 ? 4.306 -11.839 -1.695 1.00 92.31 92 THR A CA 1
ATOM 651 C C . THR A 1 92 ? 5.245 -12.964 -2.127 1.00 92.31 92 THR A C 1
ATOM 653 O O . THR A 1 92 ? 6.209 -13.284 -1.430 1.00 92.31 92 THR A O 1
ATOM 656 N N . ILE A 1 93 ? 5.007 -13.495 -3.327 1.00 91.69 93 ILE A N 1
ATOM 657 C CA . ILE A 1 93 ? 5.986 -14.277 -4.102 1.00 91.69 93 ILE A CA 1
ATOM 658 C C . ILE A 1 93 ? 6.631 -13.442 -5.226 1.00 91.69 93 ILE A C 1
ATOM 660 O O . ILE A 1 93 ? 7.287 -13.983 -6.113 1.00 91.69 93 ILE A O 1
ATOM 664 N N . ASN A 1 94 ? 6.500 -12.118 -5.108 1.00 88.25 94 ASN A N 1
ATOM 665 C CA . ASN A 1 94 ? 6.896 -11.043 -6.007 1.00 88.25 94 ASN A CA 1
ATOM 666 C C . ASN A 1 94 ? 5.972 -10.857 -7.218 1.00 88.25 94 ASN A C 1
ATOM 668 O O . ASN A 1 94 ? 5.103 -9.987 -7.158 1.00 88.25 94 ASN A O 1
ATOM 672 N N . THR A 1 95 ? 6.111 -11.628 -8.298 1.00 84.44 95 THR A N 1
ATOM 673 C CA . THR A 1 95 ? 5.197 -11.538 -9.461 1.00 84.44 95 THR A CA 1
ATOM 674 C C . THR A 1 95 ? 4.117 -12.620 -9.431 1.00 84.44 95 THR A C 1
ATOM 676 O O . THR A 1 95 ? 4.107 -13.462 -8.532 1.00 84.44 95 THR A O 1
ATOM 679 N N . HIS A 1 96 ? 3.168 -12.597 -10.374 1.00 84.50 96 HIS A N 1
ATOM 680 C CA . HIS A 1 96 ? 2.101 -13.594 -10.413 1.00 84.50 96 HIS A CA 1
ATOM 681 C C . HIS A 1 96 ? 2.740 -14.969 -10.648 1.00 84.50 96 HIS A C 1
ATOM 683 O O . HIS A 1 96 ? 3.635 -15.097 -11.481 1.00 84.50 96 HIS A O 1
ATOM 689 N N . TRP A 1 97 ? 2.367 -15.969 -9.843 1.00 88.38 97 TRP A N 1
ATOM 690 C CA . TRP A 1 97 ? 3.016 -17.294 -9.799 1.00 88.38 97 TRP A CA 1
ATOM 691 C C . TRP A 1 97 ? 4.536 -17.297 -9.516 1.00 88.38 97 TRP A C 1
ATOM 693 O O . TRP A 1 97 ? 5.194 -18.326 -9.671 1.00 88.38 97 TRP A O 1
ATOM 703 N N . GLY A 1 98 ? 5.101 -16.179 -9.047 1.00 89.56 98 GLY A N 1
ATOM 704 C CA . GLY A 1 98 ? 6.498 -16.061 -8.631 1.00 89.56 98 GLY A CA 1
ATOM 705 C C . GLY A 1 98 ? 7.484 -16.416 -9.743 1.00 89.56 98 GLY A C 1
ATOM 706 O O . GLY A 1 98 ? 7.493 -15.802 -10.804 1.00 89.56 98 GLY A O 1
ATOM 707 N N . ALA A 1 99 ? 8.333 -17.414 -9.506 1.00 90.12 99 ALA A N 1
ATOM 708 C CA . ALA A 1 99 ? 9.297 -17.919 -10.483 1.00 90.12 99 ALA A CA 1
ATOM 709 C C . ALA A 1 99 ? 8.678 -18.848 -11.539 1.00 90.12 99 ALA A C 1
ATOM 711 O O . ALA A 1 99 ? 9.395 -19.284 -12.434 1.00 90.12 99 ALA A O 1
ATOM 712 N N . HIS A 1 100 ? 7.379 -19.165 -11.434 1.00 90.19 100 HIS A N 1
ATOM 713 C CA . HIS A 1 100 ? 6.698 -20.181 -12.251 1.00 90.19 100 HIS A CA 1
ATOM 714 C C . HIS A 1 100 ? 7.343 -21.568 -12.088 1.00 90.19 100 HIS A C 1
ATOM 716 O O . HIS A 1 100 ? 7.295 -22.409 -12.981 1.00 90.19 100 HIS A O 1
ATOM 722 N N . ILE A 1 101 ? 7.954 -21.793 -10.922 1.00 93.44 101 ILE A N 1
ATOM 723 C CA . ILE A 1 101 ? 8.559 -23.056 -10.508 1.00 93.44 101 ILE A CA 1
ATOM 724 C C . ILE A 1 101 ? 7.787 -23.545 -9.291 1.00 93.44 101 ILE A C 1
ATOM 726 O O . ILE A 1 101 ? 7.566 -22.790 -8.342 1.00 93.44 101 ILE A O 1
ATOM 730 N N . GLU A 1 102 ? 7.402 -24.811 -9.329 1.00 96.00 102 GLU A N 1
ATOM 731 C CA . GLU A 1 102 ? 6.748 -25.513 -8.235 1.00 96.00 102 GLU A CA 1
ATOM 732 C C . GLU A 1 102 ? 7.735 -26.505 -7.607 1.00 96.00 102 GLU A C 1
ATOM 734 O O . GLU A 1 102 ? 8.535 -27.133 -8.305 1.00 96.00 102 GLU A O 1
ATOM 739 N N . ALA A 1 103 ? 7.707 -26.604 -6.280 1.00 95.25 103 ALA A N 1
ATOM 740 C CA . ALA A 1 103 ? 8.411 -27.636 -5.536 1.00 95.25 103 ALA A CA 1
ATOM 741 C C . ALA A 1 103 ? 7.599 -28.059 -4.301 1.00 95.25 103 ALA A C 1
ATOM 743 O O . ALA A 1 103 ? 7.365 -27.258 -3.394 1.00 95.25 103 ALA A O 1
ATOM 744 N N . GLY A 1 104 ? 7.196 -29.330 -4.238 1.00 94.81 104 GLY A N 1
ATOM 745 C CA . GLY A 1 104 ? 6.483 -29.894 -3.085 1.00 94.81 104 GLY A CA 1
ATOM 746 C C . GLY A 1 104 ? 5.073 -29.328 -2.861 1.00 94.81 104 GLY A C 1
ATOM 747 O O . GLY A 1 104 ? 4.638 -29.196 -1.721 1.00 94.81 104 GLY A O 1
ATOM 748 N N . GLY A 1 105 ? 4.372 -28.959 -3.927 1.00 94.44 105 GLY A N 1
ATOM 749 C CA . GLY A 1 105 ? 3.079 -28.279 -3.928 1.00 94.44 105 GLY A CA 1
ATOM 750 C C . GLY A 1 105 ? 3.164 -26.773 -3.669 1.00 94.44 105 GLY A C 1
ATOM 751 O O . GLY A 1 105 ? 2.128 -26.134 -3.495 1.00 94.44 105 GLY A O 1
ATOM 752 N N . MET A 1 106 ? 4.368 -26.194 -3.615 1.00 93.69 106 MET A N 1
ATOM 753 C CA . MET A 1 106 ? 4.579 -24.780 -3.300 1.00 93.69 106 MET A CA 1
ATOM 754 C C . MET A 1 106 ? 5.182 -24.028 -4.482 1.00 93.69 106 MET A C 1
ATOM 756 O O . MET A 1 106 ? 6.184 -24.445 -5.059 1.00 93.69 106 MET A O 1
ATOM 760 N N . MET A 1 107 ? 4.605 -22.870 -4.798 1.00 93.31 107 MET A N 1
ATOM 761 C CA . MET A 1 107 ? 5.163 -21.959 -5.796 1.00 93.31 107 MET A CA 1
ATOM 762 C C . MET A 1 107 ? 6.370 -21.218 -5.224 1.00 93.31 107 MET A C 1
ATOM 764 O O . MET A 1 107 ? 6.291 -20.610 -4.153 1.00 93.31 107 MET A O 1
ATOM 768 N N . LEU A 1 108 ? 7.483 -21.228 -5.951 1.00 93.81 108 LEU A N 1
ATOM 769 C CA . LEU A 1 108 ? 8.687 -20.501 -5.566 1.00 93.81 108 LEU A CA 1
ATOM 770 C C . LEU A 1 108 ? 8.579 -19.026 -5.962 1.00 93.81 108 LEU A C 1
ATOM 772 O O . LEU A 1 108 ? 8.064 -18.685 -7.024 1.00 93.81 108 LEU A O 1
ATOM 776 N N . ASN A 1 109 ? 9.086 -18.135 -5.110 1.00 92.56 109 ASN A N 1
ATOM 777 C CA . ASN A 1 109 ? 9.111 -16.698 -5.382 1.00 92.56 109 ASN A CA 1
ATOM 778 C C . ASN A 1 109 ? 10.201 -16.323 -6.398 1.00 92.56 109 ASN A C 1
ATOM 780 O O . ASN A 1 109 ? 11.198 -17.028 -6.534 1.00 92.56 109 ASN A O 1
ATOM 784 N N . ASN A 1 110 ? 10.053 -15.164 -7.039 1.00 89.94 110 ASN A N 1
ATOM 785 C CA . ASN A 1 110 ? 11.095 -14.548 -7.867 1.00 89.94 110 ASN A CA 1
ATOM 786 C C . ASN A 1 110 ? 11.560 -13.189 -7.321 1.00 89.94 110 ASN A C 1
ATOM 788 O O . ASN A 1 110 ? 11.903 -12.294 -8.087 1.00 89.94 110 ASN A O 1
ATOM 792 N N . ALA A 1 111 ? 11.600 -13.009 -5.997 1.00 87.50 111 ALA A N 1
ATOM 793 C CA . ALA A 1 111 ? 11.944 -11.722 -5.381 1.00 87.50 111 ALA A CA 1
ATOM 794 C C . ALA A 1 111 ? 13.373 -11.241 -5.700 1.00 87.50 111 ALA A C 1
ATOM 796 O O . ALA A 1 111 ? 13.663 -10.050 -5.606 1.00 87.50 111 ALA A O 1
ATOM 797 N N . MET A 1 112 ? 14.264 -12.144 -6.124 1.00 86.50 112 MET A N 1
ATOM 798 C CA . MET A 1 112 ? 15.599 -11.782 -6.607 1.00 86.50 112 MET A CA 1
ATOM 799 C C . MET A 1 112 ? 15.578 -10.892 -7.857 1.00 86.50 112 MET A C 1
ATOM 801 O O . MET A 1 112 ? 16.548 -10.173 -8.080 1.00 86.50 112 MET A O 1
ATOM 805 N N . SER A 1 113 ? 14.491 -10.874 -8.640 1.00 82.19 113 SER A N 1
ATOM 806 C CA . SER A 1 113 ? 14.364 -9.959 -9.784 1.00 82.19 113 SER A CA 1
ATOM 807 C C . SER A 1 113 ? 14.269 -8.487 -9.373 1.00 82.19 113 SER A C 1
ATOM 809 O O . SER A 1 113 ? 14.305 -7.614 -10.231 1.00 82.19 113 SER A O 1
ATOM 811 N N . ASN A 1 114 ? 14.106 -8.200 -8.078 1.00 79.31 114 ASN A N 1
ATOM 812 C CA . ASN A 1 114 ? 14.035 -6.834 -7.567 1.00 79.31 114 ASN A CA 1
ATOM 813 C C . ASN A 1 114 ? 15.418 -6.207 -7.358 1.00 79.31 114 ASN A C 1
ATOM 815 O O . ASN A 1 114 ? 15.483 -5.029 -7.020 1.00 79.31 114 ASN A O 1
ATOM 819 N N . PHE A 1 115 ? 16.513 -6.961 -7.517 1.00 79.88 115 PHE A N 1
ATOM 820 C CA . PHE A 1 115 ? 17.844 -6.366 -7.618 1.00 79.88 115 PHE A CA 1
ATOM 821 C C . PHE A 1 115 ? 17.972 -5.559 -8.913 1.00 79.88 115 PHE A C 1
ATOM 823 O O . PHE A 1 115 ? 17.350 -5.865 -9.934 1.00 79.88 115 PHE A O 1
ATOM 830 N N . SER A 1 116 ? 18.808 -4.534 -8.865 1.00 73.94 116 SER A N 1
ATOM 831 C CA . SER A 1 116 ? 19.158 -3.747 -10.036 1.00 73.94 116 SER A CA 1
ATOM 832 C C . SER A 1 116 ? 20.040 -4.558 -11.003 1.00 73.94 116 SER A C 1
ATOM 834 O O . SER A 1 116 ? 20.803 -5.434 -10.590 1.00 73.94 116 SER A O 1
ATOM 836 N N . ALA A 1 117 ? 19.912 -4.274 -12.298 1.00 68.50 117 ALA A N 1
ATOM 837 C CA . ALA A 1 117 ? 20.621 -4.901 -13.415 1.00 68.50 117 ALA A CA 1
ATOM 838 C C . ALA A 1 117 ? 22.020 -4.318 -13.654 1.00 68.50 117 ALA A C 1
ATOM 840 O O . ALA A 1 117 ? 22.718 -4.788 -14.555 1.00 68.50 117 ALA A O 1
ATOM 841 N N . GLY A 1 118 ? 22.404 -3.271 -12.917 1.00 64.62 118 GLY A N 1
ATOM 842 C CA . GLY A 1 118 ? 23.714 -2.651 -13.036 1.00 64.62 118 GLY A CA 1
ATOM 843 C C . GLY A 1 118 ? 24.850 -3.595 -12.646 1.00 64.62 118 GLY A C 1
ATOM 844 O O . GLY A 1 118 ? 24.650 -4.724 -12.186 1.00 64.62 118 GLY A O 1
ATOM 845 N N . ALA A 1 119 ? 26.083 -3.129 -12.848 1.00 55.16 119 ALA A N 1
ATOM 846 C CA . ALA A 1 119 ? 27.271 -3.910 -12.524 1.00 55.16 119 ALA A CA 1
ATOM 847 C C . ALA A 1 119 ? 27.239 -4.384 -11.059 1.00 55.16 119 ALA A C 1
ATOM 849 O O . ALA A 1 119 ? 26.900 -3.623 -10.150 1.00 55.16 119 ALA A O 1
ATOM 850 N N . VAL A 1 120 ? 27.623 -5.642 -10.819 1.00 60.12 120 VAL A N 1
ATOM 851 C CA . VAL A 1 120 ? 27.735 -6.208 -9.466 1.00 60.12 120 VAL A CA 1
ATOM 852 C C . VAL A 1 120 ? 28.670 -5.327 -8.630 1.00 60.12 120 VAL A C 1
ATOM 854 O O . VAL A 1 120 ? 29.835 -5.152 -8.976 1.00 60.12 120 VAL A O 1
ATOM 857 N N . GLY A 1 121 ? 28.148 -4.754 -7.542 1.00 58.88 121 GLY A N 1
ATOM 858 C CA . GLY A 1 121 ? 28.876 -3.813 -6.677 1.00 58.88 121 GLY A CA 1
ATOM 859 C C . GLY A 1 121 ? 28.836 -2.339 -7.109 1.00 58.88 121 GLY A C 1
ATOM 860 O O . GLY A 1 121 ? 29.389 -1.505 -6.401 1.00 58.88 121 GLY A O 1
ATOM 861 N N . GLY A 1 122 ? 28.176 -2.008 -8.224 1.00 63.28 122 GLY A N 1
ATOM 862 C CA . GLY A 1 122 ? 28.041 -0.639 -8.739 1.00 63.28 122 GLY A CA 1
ATOM 863 C C . GLY A 1 122 ? 26.810 0.130 -8.245 1.00 63.28 122 GLY A C 1
ATOM 864 O O . GLY A 1 122 ? 26.739 1.337 -8.450 1.00 63.28 122 GLY A O 1
ATOM 865 N N . GLU A 1 123 ? 25.854 -0.539 -7.593 1.00 65.56 123 GLU A N 1
ATOM 866 C CA . GLU A 1 123 ? 24.577 0.045 -7.149 1.00 65.56 123 GLU A CA 1
ATOM 867 C C . GLU A 1 123 ? 24.207 -0.444 -5.738 1.00 65.56 123 GLU A C 1
ATOM 869 O O . GLU A 1 123 ? 24.501 -1.590 -5.365 1.00 65.56 123 GLU A O 1
ATOM 874 N N . VAL A 1 124 ? 23.519 0.389 -4.943 1.00 71.00 124 VAL A N 1
ATOM 875 C CA . VAL A 1 124 ? 23.118 0.053 -3.561 1.00 71.00 124 VAL A CA 1
ATOM 876 C C . VAL A 1 124 ? 22.154 -1.124 -3.563 1.00 71.00 124 VAL A C 1
ATOM 878 O O . VAL A 1 124 ? 22.236 -1.973 -2.679 1.00 71.00 124 VAL A O 1
ATOM 881 N N . ASN A 1 125 ? 21.306 -1.254 -4.583 1.00 72.62 125 ASN A N 1
ATOM 882 C CA . ASN A 1 125 ? 20.447 -2.421 -4.796 1.00 72.62 125 ASN A CA 1
ATOM 883 C C . ASN A 1 125 ? 21.010 -3.414 -5.839 1.00 72.62 125 ASN A C 1
ATOM 885 O O . ASN A 1 125 ? 20.264 -4.184 -6.436 1.00 72.62 125 ASN A O 1
ATOM 889 N N . GLY A 1 126 ? 22.329 -3.448 -6.048 1.00 71.88 126 GLY A N 1
ATOM 890 C CA . GLY A 1 126 ? 22.975 -4.480 -6.864 1.00 71.88 126 GLY A CA 1
ATOM 891 C C . GLY A 1 126 ? 22.960 -5.861 -6.195 1.00 71.88 126 GLY A C 1
ATOM 892 O O . GLY A 1 126 ? 22.956 -5.967 -4.959 1.00 71.88 126 GLY A O 1
ATOM 893 N N . TYR A 1 127 ? 22.977 -6.916 -7.013 1.00 78.25 127 TYR A N 1
ATOM 894 C CA . TYR A 1 127 ? 23.040 -8.309 -6.560 1.00 78.25 127 TYR A CA 1
ATOM 895 C C . TYR A 1 127 ? 24.309 -8.590 -5.736 1.00 78.25 127 TYR A C 1
ATOM 897 O O . TYR A 1 127 ? 25.404 -8.175 -6.113 1.00 78.25 127 TYR A O 1
ATOM 905 N N . ALA A 1 128 ? 24.173 -9.329 -4.631 1.00 73.69 128 ALA A N 1
ATOM 906 C CA . ALA A 1 128 ? 25.304 -9.858 -3.867 1.00 73.69 128 ALA A CA 1
ATOM 907 C C . ALA A 1 128 ? 24.909 -11.123 -3.075 1.00 73.69 128 ALA A C 1
ATOM 909 O O . ALA A 1 128 ? 23.746 -11.251 -2.673 1.00 73.69 128 ALA A O 1
ATOM 910 N N . PRO A 1 129 ? 25.853 -12.044 -2.792 1.00 76.94 129 PRO A N 1
ATOM 911 C CA . PRO A 1 129 ? 25.589 -13.219 -1.964 1.00 76.94 129 PRO A CA 1
ATOM 912 C C . PRO A 1 129 ? 25.021 -12.846 -0.591 1.00 76.94 129 PRO A C 1
ATOM 914 O O . PRO A 1 129 ? 25.504 -11.919 0.055 1.00 76.94 129 PRO A O 1
ATOM 917 N N . ASN A 1 130 ? 24.004 -13.583 -0.134 1.00 78.56 130 ASN A N 1
ATOM 918 C CA . ASN A 1 130 ? 23.307 -13.383 1.148 1.00 78.56 130 ASN A CA 1
ATOM 919 C C . ASN A 1 130 ? 22.634 -12.008 1.346 1.00 78.56 130 ASN A C 1
ATOM 921 O O . ASN A 1 130 ? 22.070 -11.753 2.413 1.00 78.56 130 ASN A O 1
ATOM 925 N N . LYS A 1 131 ? 22.638 -11.136 0.333 1.00 75.94 131 LYS A N 1
ATOM 926 C CA . LYS A 1 131 ? 21.923 -9.860 0.353 1.00 75.94 131 LYS A CA 1
ATOM 927 C C . LYS A 1 131 ? 20.452 -10.079 0.004 1.00 75.94 131 LYS A C 1
ATOM 929 O O . LYS A 1 131 ? 20.107 -10.971 -0.768 1.00 75.94 131 LYS A O 1
ATOM 934 N N . ARG A 1 132 ? 19.574 -9.244 0.558 1.00 80.31 132 ARG A N 1
ATOM 935 C CA . ARG A 1 132 ? 18.158 -9.183 0.168 1.00 80.31 132 ARG A CA 1
ATOM 936 C C . ARG A 1 132 ? 17.944 -8.046 -0.820 1.00 80.31 132 ARG A C 1
ATOM 938 O O . ARG A 1 132 ? 18.507 -6.971 -0.638 1.00 80.31 132 ARG A O 1
ATOM 945 N N . ALA A 1 133 ? 17.122 -8.293 -1.832 1.00 81.06 133 ALA A N 1
ATOM 946 C CA . ALA A 1 133 ? 16.701 -7.259 -2.763 1.00 81.06 133 ALA A CA 1
ATOM 947 C C . ALA A 1 133 ? 15.790 -6.234 -2.072 1.00 81.06 133 ALA A C 1
ATOM 949 O O . ALA A 1 133 ? 15.098 -6.557 -1.098 1.00 81.06 133 ALA A O 1
ATOM 950 N N . ARG A 1 134 ? 15.759 -5.011 -2.610 1.00 81.25 134 ARG A N 1
ATOM 951 C CA . ARG A 1 134 ? 14.793 -3.974 -2.234 1.00 81.25 134 ARG A CA 1
ATOM 952 C C . ARG A 1 134 ? 13.362 -4.516 -2.297 1.00 81.25 134 ARG A C 1
ATOM 954 O O . ARG A 1 134 ? 12.981 -5.218 -3.233 1.00 81.25 134 ARG A O 1
ATOM 961 N N . SER A 1 135 ? 12.546 -4.112 -1.327 1.00 83.06 135 SER A N 1
ATOM 962 C CA . SER A 1 135 ? 11.103 -4.343 -1.318 1.00 83.06 135 SER A CA 1
ATOM 963 C C . SER A 1 135 ? 10.364 -3.019 -1.171 1.00 83.06 135 SER A C 1
ATOM 965 O O . SER A 1 135 ? 10.813 -2.141 -0.440 1.00 83.06 135 SER A O 1
ATOM 967 N N . SER A 1 136 ? 9.227 -2.893 -1.856 1.00 84.19 136 SER A N 1
ATOM 968 C CA . SER A 1 136 ? 8.282 -1.781 -1.671 1.00 84.19 136 SER A CA 1
ATOM 969 C C . SER A 1 136 ? 7.206 -2.097 -0.627 1.00 84.19 136 SER A C 1
ATOM 971 O O . SER A 1 136 ? 6.326 -1.279 -0.390 1.00 84.19 136 SER A O 1
ATOM 973 N N . ILE A 1 137 ? 7.233 -3.293 -0.030 1.00 90.88 137 ILE A N 1
ATOM 974 C CA . ILE A 1 137 ? 6.277 -3.691 1.003 1.00 90.88 137 ILE A CA 1
ATOM 975 C C . ILE A 1 137 ? 6.414 -2.771 2.226 1.00 90.88 137 ILE A C 1
ATOM 977 O O . ILE A 1 137 ? 7.505 -2.638 2.773 1.00 90.88 137 ILE A O 1
ATOM 981 N N . ALA A 1 138 ? 5.294 -2.197 2.672 1.00 91.69 138 ALA A N 1
ATOM 982 C CA . ALA A 1 138 ? 5.237 -1.279 3.809 1.00 91.69 138 ALA A CA 1
ATOM 983 C C . ALA A 1 138 ? 3.996 -1.532 4.698 1.00 91.69 138 ALA A C 1
ATOM 985 O O . ALA A 1 138 ? 3.080 -0.714 4.709 1.00 91.69 138 ALA A O 1
ATOM 986 N N . PRO A 1 139 ? 3.899 -2.672 5.413 1.00 96.25 139 PRO A N 1
ATOM 987 C CA . PRO A 1 139 ? 2.894 -2.834 6.460 1.00 96.25 139 PRO A CA 1
ATOM 988 C C . PRO A 1 139 ? 3.153 -1.807 7.569 1.00 96.25 139 PRO A C 1
ATOM 990 O O . PRO A 1 139 ? 4.303 -1.609 7.967 1.00 96.25 139 PRO A O 1
ATOM 993 N N . ALA A 1 140 ? 2.101 -1.159 8.060 1.00 97.06 140 ALA A N 1
ATOM 994 C CA . ALA A 1 140 ? 2.216 -0.024 8.966 1.00 97.06 140 ALA A CA 1
ATOM 995 C C . ALA A 1 140 ? 1.215 -0.098 10.126 1.00 97.06 140 ALA A C 1
ATOM 997 O O . ALA A 1 140 ? 0.090 -0.581 9.989 1.00 97.06 140 ALA A O 1
ATOM 998 N N . ILE A 1 141 ? 1.644 0.414 11.281 1.00 98.00 141 ILE A N 1
ATOM 999 C CA . ILE A 1 141 ? 0.805 0.645 12.457 1.00 98.00 141 ILE A CA 1
ATOM 1000 C C . ILE A 1 141 ? 1.083 2.071 12.933 1.00 98.00 141 ILE A C 1
ATOM 1002 O O . ILE A 1 141 ? 2.235 2.438 13.156 1.00 98.00 141 ILE A O 1
ATOM 1006 N N . ALA A 1 142 ? 0.030 2.866 13.082 1.00 95.88 142 ALA A N 1
ATOM 1007 C CA . ALA A 1 142 ? 0.069 4.198 13.658 1.00 95.88 142 ALA A CA 1
ATOM 1008 C C . ALA A 1 142 ? -0.438 4.128 15.095 1.00 95.88 142 ALA A C 1
ATOM 1010 O O . ALA A 1 142 ? -1.469 3.505 15.374 1.00 95.88 142 ALA A O 1
ATOM 1011 N N . LEU A 1 143 ? 0.296 4.784 15.988 1.00 95.19 143 LEU A N 1
ATOM 1012 C CA . LEU A 1 143 ? -0.054 4.907 17.394 1.00 95.19 143 LEU A CA 1
ATOM 1013 C C . LEU A 1 143 ? -0.504 6.338 17.685 1.00 95.19 143 LEU A C 1
ATOM 1015 O O . LEU A 1 143 ? 0.025 7.287 17.104 1.00 95.19 143 LEU A O 1
ATOM 1019 N N . ASP A 1 144 ? -1.465 6.486 18.591 1.00 90.19 144 ASP A N 1
ATOM 1020 C CA . ASP A 1 144 ? -1.836 7.785 19.137 1.00 90.19 144 ASP A CA 1
ATOM 1021 C C . ASP A 1 144 ? -0.778 8.305 20.128 1.00 90.19 144 ASP A C 1
ATOM 1023 O O . ASP A 1 144 ? 0.204 7.634 20.459 1.00 90.19 144 ASP A O 1
ATOM 1027 N N . 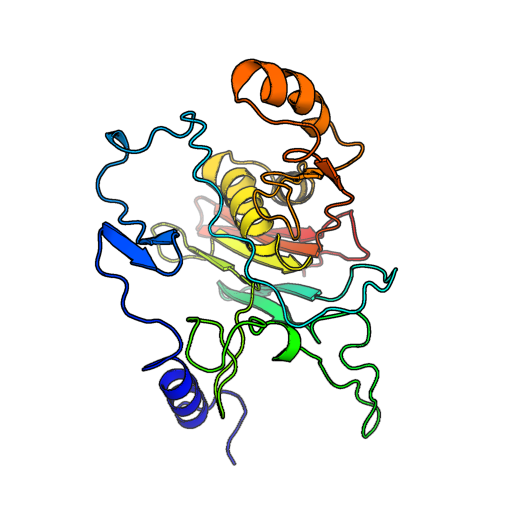ALA A 1 145 ? -0.983 9.522 20.635 1.00 90.06 145 ALA A N 1
ATOM 1028 C CA . ALA A 1 145 ? -0.067 10.151 21.587 1.00 90.06 145 ALA A CA 1
ATOM 1029 C C . ALA A 1 145 ? 0.045 9.403 22.934 1.00 90.06 145 ALA A C 1
ATOM 1031 O O . ALA A 1 145 ? 0.959 9.673 23.711 1.00 90.06 145 ALA A O 1
ATOM 1032 N N . GLN A 1 146 ? -0.875 8.480 23.226 1.00 90.75 146 GLN A N 1
ATOM 1033 C CA . GLN A 1 146 ? -0.871 7.625 24.413 1.00 90.75 146 GLN A CA 1
ATOM 1034 C C . GLN A 1 146 ? -0.260 6.241 24.126 1.00 90.75 146 GLN A C 1
ATOM 1036 O O . GLN A 1 146 ? -0.222 5.397 25.020 1.00 90.75 146 GLN A O 1
ATOM 1041 N N . GLY A 1 147 ? 0.228 6.000 22.905 1.00 90.88 147 GLY A N 1
ATOM 1042 C CA . GLY A 1 147 ? 0.817 4.729 22.489 1.00 90.88 147 GLY A CA 1
ATOM 1043 C C . GLY A 1 147 ? -0.208 3.645 22.149 1.00 90.88 147 GLY A C 1
ATOM 1044 O O . GLY A 1 147 ? 0.164 2.479 22.032 1.00 90.88 147 GLY A O 1
ATOM 1045 N N . ARG A 1 148 ? -1.490 3.994 21.995 1.00 94.00 148 ARG A N 1
ATOM 1046 C CA . ARG A 1 148 ? -2.552 3.054 21.612 1.00 94.00 148 ARG A CA 1
ATOM 1047 C C . ARG A 1 148 ? -2.668 2.982 20.095 1.00 94.00 148 ARG A C 1
ATOM 1049 O O . ARG A 1 148 ? -2.381 3.952 19.401 1.00 94.00 148 ARG A O 1
ATOM 1056 N N . VAL A 1 149 ? -3.108 1.844 19.569 1.00 96.12 149 VAL A N 1
ATOM 1057 C CA . VAL A 1 149 ? -3.287 1.651 18.122 1.00 96.12 149 VAL A CA 1
ATOM 1058 C C . VAL A 1 149 ? -4.371 2.596 17.611 1.00 96.12 149 VAL A C 1
ATOM 1060 O O . VAL A 1 149 ? -5.497 2.524 18.078 1.00 96.12 149 VAL A O 1
ATOM 1063 N N . GLY A 1 150 ? -4.042 3.458 16.648 1.00 96.31 150 GLY A N 1
ATOM 1064 C CA . GLY A 1 150 ? -5.012 4.302 15.939 1.00 96.31 150 GLY A CA 1
ATOM 1065 C C . GLY A 1 150 ? -5.367 3.759 14.553 1.00 96.31 150 GLY A C 1
ATOM 1066 O O . GLY A 1 150 ? -6.505 3.883 14.102 1.00 96.31 150 GLY A O 1
ATOM 1067 N N . LEU A 1 151 ? -4.407 3.113 13.884 1.00 98.44 151 LEU A N 1
ATOM 1068 C CA . LEU A 1 151 ? -4.599 2.499 12.570 1.00 98.44 151 LEU A CA 1
ATOM 1069 C C . LEU A 1 151 ? -3.584 1.374 12.355 1.00 98.44 151 LEU A C 1
ATOM 1071 O O . LEU A 1 151 ? -2.387 1.591 12.514 1.00 98.44 151 LEU A O 1
ATOM 1075 N N . ALA A 1 152 ? -4.040 0.197 11.943 1.00 98.50 152 ALA A N 1
ATOM 1076 C CA . ALA A 1 152 ? -3.192 -0.875 11.423 1.00 98.50 152 ALA A CA 1
ATOM 1077 C C . ALA A 1 152 ? -3.586 -1.133 9.970 1.00 98.50 152 ALA A C 1
ATOM 1079 O O . ALA A 1 152 ? -4.758 -1.388 9.697 1.00 98.50 152 ALA A O 1
ATOM 1080 N N . TRP A 1 153 ? -2.649 -1.036 9.029 1.00 98.31 153 TRP A N 1
ATOM 1081 C CA . TRP A 1 153 ? -2.967 -1.177 7.612 1.00 98.31 153 TRP A CA 1
ATOM 1082 C C . TRP A 1 153 ? -1.770 -1.621 6.778 1.00 98.31 153 TRP A C 1
ATOM 1084 O O . TRP A 1 153 ? -0.608 -1.511 7.166 1.00 98.31 153 TRP A O 1
ATOM 1094 N N . GLY A 1 154 ? -2.069 -2.137 5.597 1.00 97.56 154 GLY A N 1
ATOM 1095 C CA . GLY A 1 154 ? -1.074 -2.515 4.613 1.00 97.56 154 GLY A CA 1
ATOM 1096 C C . GLY A 1 154 ? -1.679 -2.508 3.216 1.00 97.56 154 GLY A C 1
ATOM 1097 O O . GLY A 1 154 ? -2.890 -2.363 3.048 1.00 97.56 154 GLY A O 1
ATOM 1098 N N . ALA A 1 155 ? -0.827 -2.642 2.202 1.00 95.75 155 ALA A N 1
ATOM 1099 C CA . ALA A 1 155 ? -1.259 -2.652 0.814 1.00 95.75 155 ALA A CA 1
ATOM 1100 C C . ALA A 1 155 ? -0.532 -3.711 -0.009 1.00 95.75 155 ALA A C 1
ATOM 1102 O O . ALA A 1 155 ? 0.625 -4.062 0.241 1.00 95.75 155 ALA A O 1
ATOM 1103 N N . ALA A 1 156 ? -1.222 -4.157 -1.049 1.00 92.12 156 ALA A N 1
ATOM 1104 C CA . ALA A 1 156 ? -0.642 -4.798 -2.213 1.00 92.12 156 ALA A CA 1
ATOM 1105 C C . ALA A 1 156 ? -0.622 -3.850 -3.421 1.00 92.12 156 ALA A C 1
ATOM 1107 O O . ALA A 1 156 ? -1.345 -2.855 -3.443 1.00 92.12 156 ALA A O 1
ATOM 1108 N N . GLY A 1 157 ? 0.172 -4.197 -4.440 1.00 85.44 157 GLY A N 1
ATOM 1109 C CA . GLY A 1 157 ? 0.221 -3.457 -5.707 1.00 85.44 157 GLY A CA 1
ATOM 1110 C C . GLY A 1 157 ? 1.616 -3.022 -6.161 1.00 85.44 157 GLY A C 1
ATOM 1111 O O . GLY A 1 157 ? 1.720 -2.081 -6.934 1.00 85.44 157 GLY A O 1
ATOM 1112 N N . GLY A 1 158 ? 2.682 -3.690 -5.707 1.00 84.56 158 GLY A N 1
ATOM 1113 C CA . GLY A 1 158 ? 4.037 -3.505 -6.236 1.00 84.56 158 GLY A CA 1
ATOM 1114 C C . GLY A 1 158 ? 4.708 -2.192 -5.822 1.00 84.56 158 GLY A C 1
ATOM 1115 O O . GLY A 1 158 ? 4.648 -1.795 -4.660 1.00 84.56 158 GLY A O 1
ATOM 1116 N N . GLY A 1 159 ? 5.390 -1.544 -6.771 1.00 81.25 159 GLY A N 1
ATOM 1117 C CA . GLY A 1 159 ? 6.109 -0.279 -6.563 1.00 81.25 159 GLY A CA 1
ATOM 1118 C C . GLY A 1 159 ? 5.303 0.786 -5.800 1.00 81.25 159 GLY A C 1
ATOM 1119 O O . GLY A 1 159 ? 5.807 1.273 -4.792 1.00 81.25 159 GLY A O 1
ATOM 1120 N N . PRO A 1 160 ? 4.050 1.064 -6.203 1.00 88.00 160 PRO A N 1
ATOM 1121 C CA . PRO A 1 160 ? 3.164 2.047 -5.567 1.00 88.00 160 PRO A CA 1
ATOM 1122 C C . PRO A 1 160 ? 2.735 1.791 -4.111 1.00 88.00 160 PRO A C 1
ATOM 1124 O O . PRO A 1 160 ? 2.075 2.651 -3.534 1.00 88.00 160 PRO A O 1
ATOM 1127 N N . ILE A 1 161 ? 3.072 0.647 -3.492 1.00 92.00 161 ILE A N 1
ATOM 1128 C CA . ILE A 1 161 ? 2.636 0.321 -2.117 1.00 92.00 161 ILE A CA 1
ATOM 1129 C C . ILE A 1 161 ? 2.880 1.472 -1.117 1.00 92.00 161 ILE A C 1
ATOM 1131 O O . ILE A 1 161 ? 1.928 1.823 -0.423 1.00 92.00 161 ILE A O 1
ATOM 1135 N N . PRO A 1 162 ? 4.069 2.106 -1.034 1.00 89.88 162 PRO A N 1
ATOM 1136 C CA . PRO A 1 162 ? 4.302 3.200 -0.091 1.00 89.88 162 PRO A CA 1
ATOM 1137 C C . PRO A 1 162 ? 3.362 4.397 -0.292 1.00 89.88 162 PRO A C 1
ATOM 1139 O O . PRO A 1 162 ? 2.901 4.978 0.689 1.00 89.88 162 PRO A O 1
ATOM 1142 N N . ASP A 1 163 ? 3.012 4.723 -1.539 1.00 92.25 163 ASP A N 1
ATOM 1143 C CA . ASP A 1 163 ? 2.105 5.833 -1.848 1.00 92.25 163 ASP A CA 1
ATOM 1144 C C . ASP A 1 163 ? 0.680 5.519 -1.366 1.00 92.25 163 ASP A C 1
ATOM 1146 O O . ASP A 1 163 ? 0.024 6.364 -0.757 1.00 92.25 163 ASP A O 1
ATOM 1150 N N . TYR A 1 164 ? 0.223 4.271 -1.527 1.00 95.75 164 TYR A N 1
ATOM 1151 C CA . TYR A 1 164 ? -1.066 3.815 -0.990 1.00 95.75 164 TYR A CA 1
ATOM 1152 C C . TYR A 1 164 ? -1.128 3.903 0.539 1.00 95.75 164 TYR A C 1
ATOM 1154 O O . TYR A 1 164 ? -2.159 4.285 1.102 1.00 95.75 164 TYR A O 1
ATOM 1162 N N . ILE A 1 165 ? -0.025 3.565 1.211 1.00 97.19 165 ILE A N 1
ATOM 1163 C CA . ILE A 1 165 ? 0.093 3.632 2.671 1.00 97.19 165 ILE A CA 1
ATOM 1164 C C . ILE A 1 165 ? -0.010 5.079 3.147 1.00 97.19 165 ILE A C 1
ATOM 1166 O O . ILE A 1 165 ? -0.840 5.362 4.013 1.00 97.19 165 ILE A O 1
ATOM 1170 N N . VAL A 1 166 ? 0.767 5.989 2.550 1.00 95.50 166 VAL A N 1
ATOM 1171 C CA . VAL A 1 166 ? 0.754 7.420 2.893 1.00 95.50 166 VAL A CA 1
ATOM 1172 C C . VAL A 1 166 ? -0.605 8.045 2.596 1.00 95.50 166 VAL A C 1
ATOM 1174 O O . VAL A 1 166 ? -1.168 8.708 3.465 1.00 95.50 166 VAL A O 1
ATOM 1177 N N . LYS A 1 167 ? -1.178 7.790 1.412 1.00 96.25 167 LYS A N 1
ATOM 1178 C CA . LYS A 1 167 ? -2.511 8.277 1.029 1.00 96.25 167 LYS A CA 1
ATOM 1179 C C . LYS A 1 167 ? -3.563 7.898 2.073 1.00 96.25 167 LYS A C 1
ATOM 1181 O O . LYS A 1 167 ? -4.323 8.752 2.523 1.00 96.25 167 LYS A O 1
ATOM 1186 N N . THR A 1 168 ? -3.587 6.627 2.475 1.00 98.12 168 THR A N 1
ATOM 1187 C CA . THR A 1 168 ? -4.570 6.106 3.437 1.00 98.12 168 THR A CA 1
ATOM 1188 C C . THR A 1 168 ? -4.378 6.719 4.823 1.00 98.12 168 THR A C 1
ATOM 1190 O O . THR A 1 168 ? -5.358 7.110 5.456 1.00 98.12 168 THR A O 1
ATOM 1193 N N . PHE A 1 169 ? -3.127 6.867 5.273 1.00 97.88 169 PHE A N 1
ATOM 1194 C CA . PHE A 1 169 ? -2.812 7.528 6.538 1.00 97.88 169 PHE A CA 1
ATOM 1195 C C . PHE A 1 169 ? -3.284 8.981 6.559 1.00 97.88 169 PHE A C 1
ATOM 1197 O O . PHE A 1 169 ? -3.985 9.378 7.483 1.00 97.88 169 PHE A O 1
ATOM 1204 N N . LEU A 1 170 ? -2.946 9.763 5.530 1.00 95.88 170 LEU A N 1
ATOM 1205 C CA . LEU A 1 170 ? -3.356 11.164 5.442 1.00 95.88 170 LEU A CA 1
ATOM 1206 C C . LEU A 1 170 ? -4.882 11.287 5.435 1.00 95.88 170 LEU A C 1
ATOM 1208 O O . LEU A 1 170 ? -5.443 12.029 6.236 1.00 95.88 170 LEU A O 1
ATOM 1212 N N . ALA A 1 171 ? -5.563 10.511 4.592 1.00 97.50 171 ALA A N 1
ATOM 1213 C CA . ALA A 1 171 ? -7.018 10.515 4.515 1.00 97.50 171 ALA A CA 1
ATOM 1214 C C . ALA A 1 171 ? -7.679 10.212 5.870 1.00 97.50 171 ALA A C 1
ATOM 1216 O O . ALA A 1 171 ? -8.534 10.973 6.317 1.00 97.50 171 ALA A O 1
ATOM 1217 N N . ASN A 1 172 ? -7.271 9.136 6.544 1.00 97.94 172 ASN A N 1
ATOM 1218 C CA . ASN A 1 172 ? -7.938 8.687 7.764 1.00 97.94 172 ASN A CA 1
ATOM 1219 C C . ASN A 1 172 ? -7.473 9.427 9.027 1.00 97.94 172 ASN A C 1
ATOM 1221 O O . ASN A 1 172 ? -8.302 9.904 9.796 1.00 97.94 172 ASN A O 1
ATOM 1225 N N . GLN A 1 173 ? -6.163 9.543 9.241 1.00 94.81 173 GLN A N 1
ATOM 1226 C CA . GLN A 1 173 ? -5.594 10.061 10.491 1.00 94.81 173 GLN A CA 1
ATOM 1227 C C . GLN A 1 173 ? -5.409 11.582 10.483 1.00 94.81 173 GLN A C 1
ATOM 1229 O O . GLN A 1 173 ? -5.457 12.199 11.543 1.00 94.81 173 GLN A O 1
ATOM 1234 N N . VAL A 1 174 ? -5.211 12.202 9.312 1.00 94.06 174 VAL A N 1
ATOM 1235 C CA . VAL A 1 174 ? -4.999 13.659 9.208 1.00 94.06 174 VAL A CA 1
ATOM 1236 C C . VAL A 1 174 ? -6.274 14.383 8.786 1.00 94.06 174 VAL A C 1
ATOM 1238 O O . VAL A 1 174 ? -6.627 15.399 9.380 1.00 94.06 174 VAL A O 1
ATOM 1241 N N . TYR A 1 175 ? -6.989 13.865 7.787 1.00 95.81 175 TYR A N 1
ATOM 1242 C CA . TYR A 1 175 ? -8.209 14.489 7.264 1.00 95.81 175 TYR A CA 1
ATOM 1243 C C . TYR A 1 175 ? -9.499 13.936 7.882 1.00 95.81 175 TYR A C 1
ATOM 1245 O O . TYR A 1 175 ? -10.583 14.410 7.552 1.00 95.81 175 TYR A O 1
ATOM 1253 N N . GLY A 1 176 ? -9.394 12.960 8.790 1.00 95.31 176 GLY A N 1
ATOM 1254 C CA . GLY A 1 176 ? -10.531 12.427 9.544 1.00 95.31 176 GLY A CA 1
ATOM 1255 C C . GLY A 1 176 ? -11.540 11.647 8.700 1.00 95.31 176 GLY A C 1
ATOM 1256 O O . GLY A 1 176 ? -12.692 11.506 9.106 1.00 95.31 176 GLY A O 1
ATOM 1257 N N . MET A 1 177 ? -11.149 11.162 7.518 1.00 97.94 177 MET A N 1
ATOM 1258 C CA . MET A 1 177 ? -12.020 10.326 6.695 1.00 97.94 177 MET A CA 1
ATOM 1259 C C . MET A 1 177 ? -12.247 8.971 7.363 1.00 97.94 177 MET A C 1
ATOM 1261 O O . MET A 1 177 ? -11.328 8.387 7.936 1.00 97.94 177 MET A O 1
ATOM 1265 N N . ASP A 1 178 ? -13.448 8.420 7.204 1.00 97.56 178 ASP A N 1
ATOM 1266 C CA . ASP A 1 178 ? -13.700 7.006 7.483 1.00 97.56 178 ASP A CA 1
ATOM 1267 C C . ASP A 1 178 ? -12.680 6.112 6.748 1.00 97.56 178 ASP A C 1
ATOM 1269 O O . ASP A 1 178 ? -12.270 6.415 5.624 1.00 97.56 178 ASP A O 1
ATOM 1273 N N . ILE A 1 179 ? -12.251 5.011 7.370 1.00 98.25 179 ILE A N 1
ATOM 1274 C CA . ILE A 1 179 ? -11.174 4.170 6.832 1.00 98.25 179 ILE A CA 1
ATOM 1275 C C . ILE A 1 179 ? -11.561 3.469 5.524 1.00 98.25 179 ILE A C 1
ATOM 1277 O O . ILE A 1 179 ? -10.718 3.326 4.636 1.00 98.25 179 ILE A O 1
ATOM 1281 N N . GLN A 1 180 ? -12.831 3.097 5.339 1.00 98.12 180 GLN A N 1
ATOM 1282 C CA . GLN A 1 180 ? -13.291 2.522 4.077 1.00 98.12 180 GLN A CA 1
ATOM 1283 C C . GLN A 1 180 ? -13.278 3.574 2.967 1.00 98.12 180 GLN A C 1
ATOM 1285 O O . GLN A 1 180 ? -12.846 3.281 1.847 1.00 98.12 180 GLN A O 1
ATOM 1290 N N . ALA A 1 181 ? -13.687 4.806 3.277 1.00 97.94 181 ALA A N 1
ATOM 1291 C CA . ALA A 1 181 ? -13.579 5.932 2.353 1.00 97.94 181 ALA A CA 1
ATOM 1292 C C . ALA A 1 181 ? -12.112 6.285 2.039 1.00 97.94 181 ALA A C 1
ATOM 1294 O O . ALA A 1 181 ? -11.772 6.525 0.881 1.00 97.94 181 ALA A O 1
ATOM 1295 N N . ALA A 1 182 ? -11.229 6.266 3.040 1.00 98.19 182 ALA A N 1
ATOM 1296 C CA . ALA A 1 182 ? -9.800 6.523 2.885 1.00 98.19 182 ALA A CA 1
ATOM 1297 C C . ALA A 1 182 ? -9.132 5.498 1.958 1.00 98.19 182 ALA A C 1
ATOM 1299 O O . ALA A 1 182 ? -8.409 5.880 1.037 1.00 98.19 182 ALA A O 1
ATOM 1300 N N . ILE A 1 183 ? -9.424 4.207 2.140 1.00 97.62 183 ILE A N 1
ATOM 1301 C CA . ILE A 1 183 ? -8.938 3.138 1.259 1.00 97.62 183 ILE A CA 1
ATOM 1302 C C . ILE A 1 183 ? -9.490 3.302 -0.167 1.00 97.62 183 ILE A C 1
ATOM 1304 O O . ILE A 1 183 ? -8.730 3.254 -1.140 1.00 97.62 183 ILE A O 1
ATOM 1308 N N . ASN A 1 184 ? -10.794 3.559 -0.302 1.00 96.50 184 ASN A N 1
ATOM 1309 C CA . ASN A 1 184 ? -11.462 3.668 -1.602 1.00 96.50 184 ASN A CA 1
ATOM 1310 C C . ASN A 1 184 ? -11.176 4.979 -2.347 1.00 96.50 184 ASN A C 1
ATOM 1312 O O . ASN A 1 184 ? -11.513 5.070 -3.528 1.00 96.50 184 ASN A O 1
ATOM 1316 N N . SER A 1 185 ? -10.551 5.964 -1.695 1.00 96.75 185 SER A N 1
ATOM 1317 C CA . SER A 1 185 ? -10.118 7.206 -2.340 1.00 96.75 185 SER A CA 1
ATOM 1318 C C . SER A 1 185 ? -9.223 6.929 -3.550 1.00 96.75 185 SER A C 1
ATOM 1320 O O . SER A 1 185 ? -8.555 5.891 -3.622 1.00 96.75 185 SER A O 1
ATOM 1322 N N . ASP A 1 186 ? -9.216 7.855 -4.501 1.00 96.62 186 ASP A N 1
ATOM 1323 C CA . ASP A 1 186 ? -8.483 7.718 -5.755 1.00 96.62 186 ASP A CA 1
ATOM 1324 C C . ASP A 1 186 ? -6.981 7.508 -5.521 1.00 96.62 186 ASP A C 1
ATOM 1326 O O . ASP A 1 186 ? -6.340 8.216 -4.741 1.00 96.62 186 ASP A O 1
ATOM 1330 N N . ASN A 1 187 ? -6.411 6.525 -6.209 1.00 95.19 187 ASN A N 1
ATOM 1331 C CA . ASN A 1 187 ? -4.995 6.218 -6.143 1.00 95.19 187 ASN A CA 1
ATOM 1332 C C . ASN A 1 187 ? -4.171 7.130 -7.056 1.00 95.19 187 ASN A C 1
ATOM 1334 O O . ASN A 1 187 ? -4.582 7.542 -8.144 1.00 95.19 187 ASN A O 1
ATOM 1338 N N . TRP A 1 188 ? -2.950 7.384 -6.611 1.00 92.81 188 TRP A N 1
ATOM 1339 C CA . TRP A 1 188 ? -1.909 8.062 -7.363 1.00 92.81 188 TRP A CA 1
ATOM 1340 C C . TRP A 1 188 ? -0.552 7.561 -6.868 1.00 92.81 188 TRP A C 1
ATOM 1342 O O . TRP A 1 188 ? -0.434 7.043 -5.757 1.00 92.81 188 TRP A O 1
ATOM 1352 N N . THR A 1 189 ? 0.474 7.679 -7.699 1.00 86.75 189 THR A N 1
ATOM 1353 C CA . THR A 1 189 ? 1.844 7.297 -7.339 1.00 86.75 189 THR A CA 1
ATOM 1354 C C . THR A 1 189 ? 2.829 8.157 -8.099 1.00 86.75 189 THR A C 1
ATOM 1356 O O . THR A 1 189 ? 2.599 8.458 -9.265 1.00 86.75 189 THR A O 1
ATOM 1359 N N . GLY A 1 190 ? 3.933 8.539 -7.458 1.00 77.88 190 GLY A N 1
ATOM 1360 C CA . GLY A 1 190 ? 5.064 9.197 -8.118 1.00 77.88 190 GLY A CA 1
ATOM 1361 C C . GLY A 1 190 ? 6.063 8.220 -8.750 1.00 77.88 190 GLY A C 1
ATOM 1362 O O . GLY A 1 190 ? 7.038 8.659 -9.355 1.00 77.88 190 GLY A O 1
ATOM 1363 N N . GLN A 1 191 ? 5.853 6.907 -8.605 1.00 65.38 191 GLN A N 1
ATOM 1364 C CA . GLN A 1 191 ? 6.810 5.865 -8.982 1.00 65.38 191 GLN A CA 1
ATOM 1365 C C . GLN A 1 191 ? 6.449 5.266 -10.355 1.00 65.38 191 GLN A C 1
ATOM 1367 O O . GLN A 1 191 ? 5.345 4.758 -10.540 1.00 65.38 191 GLN A O 1
ATOM 1372 N N . GLY A 1 192 ? 7.371 5.290 -11.329 1.00 54.56 192 GLY A N 1
ATOM 1373 C CA . GLY A 1 192 ? 7.135 4.759 -12.681 1.00 54.56 192 GLY A CA 1
ATOM 1374 C C . GLY A 1 192 ? 8.312 3.971 -13.257 1.00 54.56 192 GLY A C 1
ATOM 1375 O O . GLY A 1 192 ? 9.468 4.315 -13.041 1.00 54.56 192 GLY A O 1
ATOM 1376 N N . ALA A 1 193 ? 7.999 2.906 -14.006 1.00 50.72 193 ALA A N 1
ATOM 1377 C CA . ALA A 1 193 ? 8.939 1.843 -14.383 1.00 50.72 193 ALA A CA 1
ATOM 1378 C C . ALA A 1 193 ? 9.757 2.081 -15.666 1.00 50.72 193 ALA A C 1
ATOM 1380 O O . ALA A 1 193 ? 10.615 1.264 -15.981 1.00 50.72 193 ALA A O 1
ATOM 1381 N N . ALA A 1 194 ? 9.518 3.161 -16.416 1.00 49.06 194 ALA A N 1
ATOM 1382 C CA . ALA A 1 194 ? 10.283 3.381 -17.648 1.00 49.06 194 ALA A CA 1
ATOM 1383 C C . ALA A 1 194 ? 10.445 4.833 -18.100 1.00 49.06 194 ALA A C 1
ATOM 1385 O O . ALA A 1 194 ? 11.375 5.063 -18.851 1.00 49.06 194 ALA A O 1
ATOM 1386 N N . ASN A 1 195 ? 9.581 5.775 -17.688 1.00 50.53 195 ASN A N 1
ATOM 1387 C CA . ASN A 1 195 ? 9.641 7.220 -18.013 1.00 50.53 195 ASN A CA 1
ATOM 1388 C C . ASN A 1 195 ? 8.539 8.062 -17.313 1.00 50.53 195 ASN A C 1
ATOM 1390 O O . ASN A 1 195 ? 8.473 9.275 -17.504 1.00 50.53 195 ASN A O 1
ATOM 1394 N N . SER A 1 196 ? 7.647 7.452 -16.519 1.00 54.38 196 SER A N 1
ATOM 1395 C CA . SER A 1 196 ? 6.451 8.127 -15.988 1.00 54.38 196 SER A CA 1
ATOM 1396 C C . SER A 1 196 ? 6.631 8.617 -14.555 1.00 54.38 196 SER A C 1
ATOM 1398 O O . SER A 1 196 ? 6.424 7.872 -13.600 1.00 54.38 196 SER A O 1
ATOM 1400 N N . VAL A 1 197 ? 7.016 9.881 -14.418 1.00 68.12 197 VAL A N 1
ATOM 1401 C CA . VAL A 1 197 ? 6.982 10.620 -13.155 1.00 68.12 197 VAL A CA 1
ATOM 1402 C C . VAL A 1 197 ? 5.529 11.028 -12.899 1.00 68.12 197 VAL A C 1
ATOM 1404 O O . VAL A 1 197 ? 5.082 12.045 -13.410 1.00 68.12 197 VAL A O 1
ATOM 1407 N N . ALA A 1 198 ? 4.814 10.219 -12.120 1.00 81.00 198 ALA A N 1
ATOM 1408 C CA . ALA A 1 198 ? 3.391 10.294 -11.773 1.00 81.00 198 ALA A CA 1
ATOM 1409 C C . ALA A 1 198 ? 2.420 9.427 -12.607 1.00 81.00 198 ALA A C 1
ATOM 1411 O O . ALA A 1 198 ? 2.314 9.518 -13.831 1.00 81.00 198 ALA A O 1
ATOM 1412 N N . GLN A 1 199 ? 1.645 8.599 -11.906 1.00 86.25 199 GLN A N 1
ATOM 1413 C CA . GLN A 1 199 ? 0.505 7.860 -12.440 1.00 86.25 199 GLN A CA 1
ATOM 1414 C C . GLN A 1 199 ? -0.743 8.154 -11.616 1.00 86.25 199 GLN A C 1
ATOM 1416 O O . GLN A 1 199 ? -0.671 8.262 -10.390 1.00 86.25 199 GLN A O 1
ATOM 1421 N N . LEU A 1 200 ? -1.881 8.242 -12.296 1.00 92.31 200 LEU A N 1
ATOM 1422 C CA . LEU A 1 200 ? -3.194 8.464 -11.700 1.00 92.31 200 LEU A CA 1
ATOM 1423 C C . LEU A 1 200 ? -4.113 7.275 -11.980 1.00 92.31 200 LEU A C 1
ATOM 1425 O O . LEU A 1 200 ? -3.985 6.608 -13.011 1.00 92.31 2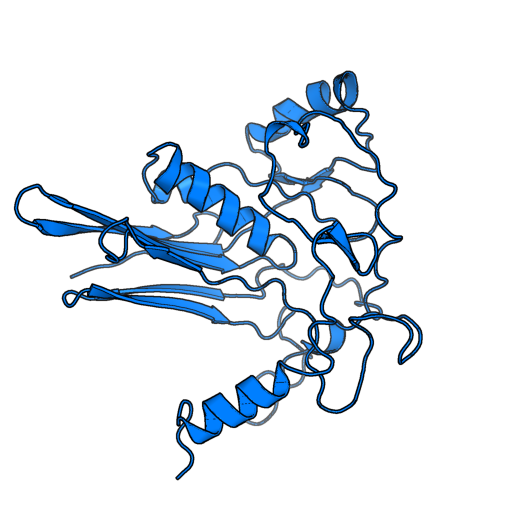00 LEU A O 1
ATOM 1429 N N . GLU A 1 201 ? -5.040 7.009 -11.065 1.00 93.56 201 GLU A N 1
ATOM 1430 C CA . GLU A 1 201 ? -5.970 5.895 -11.206 1.00 93.56 201 GLU A CA 1
ATOM 1431 C C . GLU A 1 201 ? -6.967 6.141 -12.339 1.00 93.56 201 GLU A C 1
ATOM 1433 O O . GLU A 1 201 ? -7.771 7.073 -12.311 1.00 93.56 201 GLU A O 1
ATOM 1438 N N . ARG A 1 202 ? -6.926 5.270 -13.344 1.00 92.62 202 ARG A N 1
ATOM 1439 C CA . ARG A 1 202 ? -7.766 5.344 -14.535 1.00 92.62 202 ARG A CA 1
ATOM 1440 C C . ARG A 1 202 ? -9.247 5.291 -14.171 1.00 92.62 202 ARG A C 1
ATOM 1442 O O . ARG A 1 202 ? -9.688 4.436 -13.409 1.00 92.62 202 ARG A O 1
ATOM 1449 N N . GLY A 1 203 ? -10.030 6.159 -14.806 1.00 92.94 203 GLY A N 1
ATOM 1450 C CA . GLY A 1 203 ? -11.488 6.176 -14.649 1.00 92.94 203 GLY A CA 1
ATOM 1451 C C . GLY A 1 203 ? -11.975 6.746 -13.314 1.00 92.94 203 GLY A C 1
ATOM 1452 O O . GLY A 1 203 ? -13.159 6.625 -13.003 1.00 92.94 203 GLY A O 1
ATOM 1453 N N . LYS A 1 204 ? -11.089 7.373 -12.533 1.00 95.62 204 LYS A N 1
ATOM 1454 C CA . LYS A 1 204 ? -11.422 8.052 -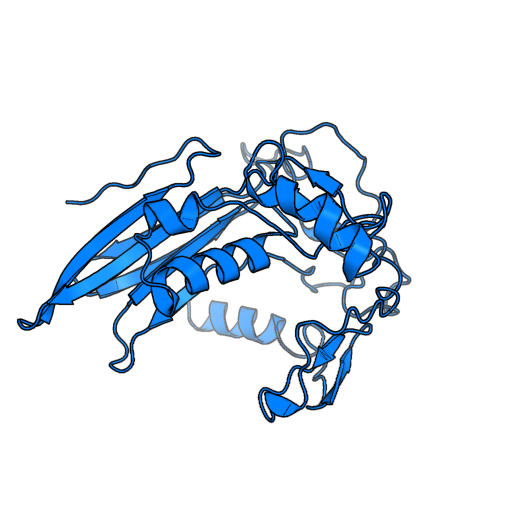11.279 1.00 95.62 204 LYS A CA 1
ATOM 1455 C C . LYS A 1 204 ? -11.358 9.578 -11.407 1.00 95.62 204 LYS A C 1
ATOM 1457 O O . LYS A 1 204 ? -10.645 10.072 -12.278 1.00 95.62 204 LYS A O 1
ATOM 1462 N N . PRO A 1 205 ? -12.060 10.340 -10.545 1.00 96.44 205 PRO A N 1
ATOM 1463 C CA . PRO A 1 205 ? -12.028 11.805 -10.555 1.00 96.44 205 PRO A CA 1
ATOM 1464 C C . PRO A 1 205 ? -10.627 12.432 -10.575 1.00 96.44 205 PRO A C 1
ATOM 1466 O O . PRO A 1 205 ? -10.441 13.463 -11.218 1.00 96.44 205 PRO A O 1
ATOM 1469 N N . VAL A 1 206 ? -9.628 11.808 -9.945 1.00 95.06 206 VAL A N 1
ATOM 1470 C CA . VAL A 1 206 ? -8.237 12.288 -9.929 1.00 95.06 206 VAL A CA 1
ATOM 1471 C C . VAL A 1 206 ? -7.663 12.541 -11.331 1.00 95.06 206 VAL A C 1
ATOM 1473 O O . VAL A 1 206 ? -6.839 13.439 -11.501 1.00 95.06 206 VAL A O 1
ATOM 1476 N N . THR A 1 207 ? -8.126 11.838 -12.371 1.00 94.62 207 THR A N 1
ATOM 1477 C CA . THR A 1 207 ? -7.637 12.026 -13.750 1.00 94.62 207 THR A CA 1
ATOM 1478 C C . THR A 1 207 ? -8.009 13.390 -14.332 1.00 94.62 207 THR A C 1
ATOM 1480 O O . THR A 1 207 ? -7.332 13.891 -15.230 1.00 94.62 207 THR A O 1
ATOM 1483 N N . GLN A 1 208 ? -9.010 14.071 -13.767 1.00 95.56 208 GLN A N 1
ATOM 1484 C CA . GLN A 1 208 ? -9.366 15.443 -14.144 1.00 95.56 208 GLN A CA 1
ATOM 1485 C C . GLN A 1 208 ? -8.233 16.439 -13.849 1.00 95.56 208 GLN A C 1
ATOM 1487 O O . GLN A 1 208 ? -8.167 17.508 -14.461 1.00 95.56 208 GLN A O 1
ATOM 1492 N N . LEU A 1 209 ? -7.296 16.082 -12.962 1.00 92.56 209 LEU A N 1
ATOM 1493 C CA . LEU A 1 209 ? -6.131 16.903 -12.644 1.00 92.56 209 LEU A CA 1
ATOM 1494 C C . LEU A 1 209 ? -5.100 16.944 -13.779 1.00 92.56 209 LEU A C 1
ATOM 1496 O O . LEU A 1 209 ? -4.294 17.871 -13.810 1.00 92.56 209 LEU A O 1
ATOM 1500 N N . ILE A 1 210 ? -5.136 16.013 -14.742 1.00 91.06 210 ILE A N 1
ATOM 1501 C CA . ILE A 1 210 ? -4.109 15.876 -15.791 1.00 91.06 210 ILE A CA 1
ATOM 1502 C C . ILE A 1 210 ? -3.891 17.180 -16.560 1.00 91.06 210 ILE A C 1
ATOM 1504 O O . ILE A 1 210 ? -2.750 17.607 -16.739 1.00 91.06 210 ILE A O 1
ATOM 1508 N N . ALA A 1 211 ? -4.960 17.850 -16.995 1.00 92.00 211 ALA A N 1
ATOM 1509 C CA . ALA A 1 211 ? -4.841 19.097 -17.753 1.00 92.00 211 ALA A CA 1
ATOM 1510 C C . ALA A 1 211 ? -4.178 20.212 -16.921 1.00 92.00 211 ALA A C 1
ATOM 1512 O O . ALA A 1 211 ? -3.295 20.924 -17.410 1.00 92.00 211 ALA A O 1
ATOM 1513 N N . GLY A 1 212 ? -4.553 20.327 -15.642 1.00 90.12 212 GLY A N 1
ATOM 1514 C CA . GLY A 1 212 ? -3.944 21.268 -14.703 1.00 90.12 212 GLY A CA 1
ATOM 1515 C C . GLY A 1 212 ? -2.481 20.931 -14.428 1.00 90.12 212 GLY A C 1
ATOM 1516 O O . GLY A 1 212 ? -1.632 21.817 -14.451 1.00 90.12 212 GLY A O 1
ATOM 1517 N N . MET A 1 213 ? -2.168 19.646 -14.258 1.00 87.19 213 MET A N 1
ATOM 1518 C CA . MET A 1 213 ? -0.808 19.179 -14.015 1.00 87.19 213 MET A CA 1
ATOM 1519 C C . MET A 1 213 ? 0.126 19.472 -15.188 1.00 87.19 213 MET A C 1
ATOM 1521 O O . MET A 1 213 ? 1.228 19.979 -14.989 1.00 87.19 213 MET A O 1
ATOM 1525 N N . ARG A 1 214 ? -0.333 19.240 -16.420 1.00 87.12 214 ARG A N 1
ATOM 1526 C CA . ARG A 1 214 ? 0.443 19.537 -17.632 1.00 87.12 214 ARG A CA 1
ATOM 1527 C C . ARG A 1 214 ? 0.669 21.036 -17.829 1.00 87.12 214 ARG A C 1
ATOM 1529 O O . ARG A 1 214 ? 1.787 21.457 -18.094 1.00 87.12 214 ARG A O 1
ATOM 1536 N N . SER A 1 215 ? -0.382 21.840 -17.675 1.00 86.81 215 SER A N 1
ATOM 1537 C CA . SER A 1 215 ? -0.314 23.289 -17.923 1.00 86.81 215 SER A CA 1
ATOM 1538 C C . SER A 1 215 ? 0.427 24.078 -16.843 1.00 86.81 215 SER A C 1
ATOM 1540 O O . SER A 1 215 ? 1.048 25.086 -17.166 1.00 86.81 215 SER A O 1
ATOM 1542 N N . ARG A 1 216 ? 0.362 23.649 -15.576 1.00 83.75 216 ARG A N 1
ATOM 1543 C CA . ARG A 1 216 ? 0.930 24.397 -14.439 1.00 83.75 216 ARG A CA 1
ATOM 1544 C C . ARG A 1 216 ? 2.274 23.865 -13.958 1.00 83.75 216 ARG A C 1
ATOM 1546 O O . ARG A 1 216 ? 3.078 24.653 -13.481 1.00 83.75 216 ARG A O 1
ATOM 1553 N N . TYR A 1 217 ? 2.505 22.556 -14.069 1.00 78.25 217 TYR A N 1
ATOM 1554 C CA . TYR A 1 217 ? 3.657 21.886 -13.448 1.00 78.25 217 TYR A CA 1
ATOM 1555 C C . TYR A 1 217 ? 4.549 21.144 -14.457 1.00 78.25 217 TYR A C 1
ATOM 1557 O O . TYR A 1 217 ? 5.416 20.372 -14.061 1.00 78.25 217 TYR A O 1
ATOM 1565 N N . GLY A 1 218 ? 4.343 21.347 -15.764 1.00 76.94 218 GLY A N 1
ATOM 1566 C CA . GLY A 1 218 ? 5.252 20.853 -16.805 1.00 76.94 218 GLY A CA 1
ATOM 1567 C C . GLY A 1 218 ? 5.216 19.341 -17.053 1.00 76.94 218 GLY A C 1
ATOM 1568 O O . GLY A 1 218 ? 6.083 18.817 -17.752 1.00 76.94 218 GLY A O 1
ATOM 1569 N N . TYR A 1 219 ? 4.220 18.624 -16.521 1.00 81.81 219 TYR A N 1
ATOM 1570 C CA . TYR A 1 219 ? 4.022 17.217 -16.869 1.00 81.81 219 TYR A CA 1
ATOM 1571 C C . TYR A 1 219 ? 3.735 17.061 -18.371 1.00 81.81 219 TYR A C 1
ATOM 1573 O O . TYR A 1 219 ? 3.093 17.900 -19.002 1.00 81.81 219 TYR A O 1
ATOM 1581 N N . THR A 1 220 ? 4.175 15.949 -18.950 1.00 82.38 220 THR A N 1
ATOM 1582 C CA . THR A 1 220 ? 3.979 15.602 -20.363 1.00 82.38 220 THR A CA 1
ATOM 1583 C C . THR A 1 220 ? 3.190 14.300 -20.481 1.00 82.38 220 THR A C 1
ATOM 1585 O O . THR A 1 220 ? 2.900 13.647 -19.480 1.00 82.38 220 THR A O 1
ATOM 1588 N N . ALA A 1 221 ? 2.848 13.887 -21.702 1.00 80.69 221 ALA A N 1
ATOM 1589 C CA . ALA A 1 221 ? 2.300 12.549 -21.936 1.00 80.69 221 ALA A CA 1
ATOM 1590 C C . ALA A 1 221 ? 3.309 11.423 -21.627 1.00 80.69 221 ALA A C 1
ATOM 1592 O O . ALA A 1 221 ? 2.904 10.296 -21.379 1.00 80.69 221 ALA A O 1
ATOM 1593 N N . GLY A 1 222 ? 4.616 11.713 -21.624 1.00 77.88 222 GLY A N 1
ATOM 1594 C CA . GLY A 1 222 ? 5.636 10.740 -21.225 1.00 77.88 222 GLY A CA 1
ATOM 1595 C C . GLY A 1 222 ? 5.745 10.592 -19.708 1.00 77.88 222 GLY A C 1
ATOM 1596 O O . GLY A 1 222 ? 5.979 9.489 -19.212 1.00 77.88 222 GLY A O 1
ATOM 1597 N N . THR A 1 223 ? 5.535 11.691 -18.975 1.00 77.69 223 THR A N 1
ATOM 1598 C CA . THR A 1 223 ? 5.731 11.725 -17.524 1.00 77.69 223 THR A CA 1
ATOM 1599 C C . THR A 1 223 ? 4.454 11.466 -16.731 1.00 77.69 223 THR A C 1
ATOM 1601 O O . THR A 1 223 ? 4.549 10.789 -15.724 1.00 77.69 223 THR A O 1
ATOM 1604 N N . LEU A 1 224 ? 3.267 11.867 -17.199 1.00 83.94 224 LEU A N 1
ATOM 1605 C CA . LEU A 1 224 ? 1.996 11.665 -16.489 1.00 83.94 224 LEU A CA 1
ATOM 1606 C C . LEU A 1 224 ? 1.032 10.757 -17.260 1.00 83.94 224 LEU A C 1
ATOM 1608 O O . LEU A 1 224 ? 0.578 11.129 -18.348 1.00 83.94 224 LEU A O 1
ATOM 1612 N N . ASN A 1 225 ? 0.666 9.623 -16.652 1.00 85.12 225 ASN A N 1
ATOM 1613 C CA . ASN A 1 225 ? -0.161 8.582 -17.274 1.00 85.12 225 ASN A CA 1
ATOM 1614 C C . ASN A 1 225 ? -1.297 8.062 -16.382 1.00 85.12 225 ASN A C 1
ATOM 1616 O O . ASN A 1 225 ? -1.256 8.171 -15.159 1.00 85.12 225 ASN A O 1
ATOM 1620 N N . GLU A 1 226 ? -2.297 7.438 -17.009 1.00 88.50 226 GLU A N 1
ATOM 1621 C CA . GLU A 1 226 ? -3.400 6.754 -16.326 1.00 88.50 226 GLU A CA 1
ATOM 1622 C C . GLU A 1 226 ? -3.205 5.235 -16.338 1.00 88.50 226 GLU A C 1
ATOM 1624 O O . GLU A 1 226 ? -3.123 4.606 -17.403 1.00 88.50 226 GLU A O 1
ATOM 1629 N N . THR A 1 227 ? -3.206 4.618 -15.160 1.00 87.00 227 THR A N 1
ATOM 1630 C CA . THR A 1 227 ? -3.052 3.164 -14.995 1.00 87.00 227 THR A CA 1
ATOM 1631 C C . THR A 1 227 ? -4.121 2.614 -14.058 1.00 87.00 227 THR A C 1
ATOM 1633 O O . THR A 1 227 ? -4.876 3.363 -13.448 1.00 87.00 227 THR A O 1
ATOM 1636 N N . GLY A 1 228 ? -4.245 1.288 -13.972 1.00 87.00 228 GLY A N 1
ATOM 1637 C CA . GLY A 1 228 ? -5.288 0.681 -13.144 1.00 87.00 228 GLY A CA 1
ATOM 1638 C C . GLY A 1 228 ? -5.125 0.952 -11.646 1.00 87.00 228 GLY A C 1
ATOM 1639 O O . GLY A 1 228 ? -6.127 0.988 -10.947 1.00 87.00 228 GLY A O 1
ATOM 1640 N N . LEU A 1 229 ? -3.883 1.121 -11.164 1.00 89.44 229 LEU A N 1
ATOM 1641 C CA . LEU A 1 229 ? -3.536 1.274 -9.741 1.00 89.44 229 LEU A CA 1
ATOM 1642 C C . LEU A 1 229 ? -4.405 0.394 -8.824 1.00 89.44 229 LEU A C 1
ATOM 1644 O O . LEU A 1 229 ? -5.004 0.865 -7.856 1.00 89.44 229 LEU A O 1
ATOM 1648 N N . THR A 1 230 ? -4.493 -0.897 -9.161 1.00 89.31 230 THR A N 1
ATOM 1649 C CA . THR A 1 230 ? -5.325 -1.893 -8.476 1.00 89.31 230 THR A CA 1
ATOM 1650 C C . THR A 1 230 ? -4.681 -2.306 -7.155 1.00 89.31 230 THR A C 1
ATOM 1652 O O . THR A 1 230 ? -4.113 -3.395 -7.005 1.00 89.31 230 THR A O 1
ATOM 1655 N N . SER A 1 231 ? -4.723 -1.400 -6.179 1.00 91.12 231 SER A N 1
ATOM 1656 C CA . SER A 1 231 ? -4.248 -1.658 -4.824 1.00 91.12 231 SER A CA 1
ATOM 1657 C C . SER A 1 231 ? -4.990 -2.835 -4.185 1.00 91.12 231 SER A C 1
ATOM 1659 O O . SER A 1 231 ? -6.047 -3.270 -4.638 1.00 91.12 231 SER A O 1
ATOM 1661 N N . GLY A 1 232 ? -4.381 -3.404 -3.150 1.00 92.88 232 GLY A N 1
ATOM 1662 C CA . GLY A 1 232 ? -5.029 -4.356 -2.250 1.00 92.88 232 GLY A CA 1
ATOM 1663 C C . GLY A 1 232 ? -4.851 -3.893 -0.820 1.00 92.88 232 GLY A C 1
ATOM 1664 O O . GLY A 1 232 ? -4.136 -4.540 -0.057 1.00 92.88 232 GLY A O 1
ATOM 1665 N N . LEU A 1 233 ? -5.384 -2.709 -0.523 1.00 96.62 233 LEU A N 1
ATOM 1666 C CA . LEU A 1 233 ? -5.371 -2.130 0.814 1.00 96.62 233 LEU A CA 1
ATOM 1667 C C . LEU A 1 233 ? -6.282 -2.923 1.763 1.00 96.62 233 LEU A C 1
ATOM 1669 O O . LEU A 1 233 ? -7.400 -3.310 1.423 1.00 96.62 233 LEU A O 1
ATOM 1673 N N . ALA A 1 234 ? -5.805 -3.135 2.980 1.00 97.62 234 ALA A N 1
ATOM 1674 C CA . ALA A 1 234 ? -6.599 -3.667 4.076 1.00 97.62 234 ALA A CA 1
ATOM 1675 C C . ALA A 1 234 ? -6.192 -2.944 5.354 1.00 97.62 234 ALA A C 1
ATOM 1677 O O . ALA A 1 234 ? -5.001 -2.697 5.572 1.00 97.62 234 ALA A O 1
ATOM 1678 N N . GLY A 1 235 ? -7.163 -2.596 6.194 1.00 97.88 235 GLY A N 1
ATOM 1679 C CA . GLY A 1 235 ? -6.867 -1.855 7.409 1.00 97.88 235 GLY A CA 1
ATOM 1680 C C . GLY A 1 235 ? -7.971 -1.885 8.449 1.00 97.88 235 GLY A C 1
ATOM 1681 O O . GLY A 1 235 ? -9.132 -2.157 8.148 1.00 97.88 235 GLY A O 1
ATOM 1682 N N . ILE A 1 236 ? -7.576 -1.596 9.685 1.00 98.62 236 ILE A N 1
ATOM 1683 C CA . ILE A 1 236 ? -8.457 -1.422 10.834 1.00 98.62 236 ILE A CA 1
ATOM 1684 C C . ILE A 1 236 ? -8.074 -0.109 11.513 1.00 98.62 236 ILE A C 1
ATOM 1686 O O . ILE A 1 236 ? -6.961 0.019 12.030 1.00 98.62 236 ILE A O 1
ATOM 1690 N N . ALA A 1 237 ? -8.987 0.859 11.502 1.00 98.19 237 ALA A N 1
ATOM 1691 C CA . ALA A 1 237 ? -8.877 2.074 12.302 1.00 98.19 237 ALA A CA 1
ATOM 1692 C C . ALA A 1 237 ? -9.527 1.851 13.669 1.00 98.19 237 ALA A C 1
ATOM 1694 O O . ALA A 1 237 ? -10.546 1.165 13.774 1.00 98.19 237 ALA A O 1
ATOM 1695 N N . VAL A 1 238 ? -8.954 2.441 14.713 1.00 97.50 238 VAL A N 1
ATOM 1696 C CA . VAL A 1 238 ? -9.461 2.319 16.081 1.00 97.50 238 VAL A CA 1
ATOM 1697 C C . VAL A 1 238 ? -9.695 3.709 16.649 1.00 97.50 238 VAL A C 1
ATOM 1699 O O . VAL A 1 238 ? -8.798 4.549 16.664 1.00 97.50 238 VAL A O 1
ATOM 1702 N N . SER A 1 239 ? -10.912 3.953 17.127 1.00 95.06 239 SER A N 1
ATOM 1703 C CA . SER A 1 239 ? -11.264 5.173 17.852 1.00 95.06 239 SER A CA 1
ATOM 1704 C C . SER A 1 239 ? -11.585 4.847 19.305 1.00 95.06 239 SER A C 1
ATOM 1706 O O . SER A 1 239 ? -12.176 3.810 19.591 1.00 95.06 239 SER A O 1
ATOM 1708 N N . TYR A 1 240 ? -11.240 5.745 20.224 1.00 95.25 240 TYR A N 1
ATOM 1709 C CA . TYR A 1 240 ? -11.471 5.555 21.656 1.00 95.25 240 TYR A CA 1
ATOM 1710 C C . TYR A 1 240 ? -12.486 6.574 22.173 1.00 95.25 240 TYR A C 1
ATOM 1712 O O . TYR A 1 240 ? -12.300 7.778 21.994 1.00 95.25 240 TYR A O 1
ATOM 1720 N N . GLY A 1 241 ? -13.552 6.093 22.815 1.00 92.94 241 GLY A N 1
ATOM 1721 C CA . GLY A 1 241 ? -14.532 6.935 23.498 1.00 92.94 241 GLY A CA 1
ATOM 1722 C C . GLY A 1 241 ? -13.948 7.633 24.730 1.00 92.94 241 GLY A C 1
ATOM 1723 O O . GLY A 1 241 ? -12.856 7.308 25.200 1.00 92.94 241 GLY A O 1
ATOM 1724 N N . THR A 1 242 ? -14.698 8.580 25.297 1.00 92.75 242 THR A N 1
ATOM 1725 C CA . THR A 1 242 ? -14.319 9.268 26.549 1.00 92.75 242 THR A CA 1
ATOM 1726 C C . THR A 1 242 ? -14.249 8.326 27.752 1.00 92.75 242 THR A C 1
ATOM 1728 O O . THR A 1 242 ? -13.564 8.617 28.727 1.00 92.75 242 THR A O 1
ATOM 1731 N N . ASP A 1 243 ? -14.927 7.183 27.671 1.00 92.12 243 ASP A N 1
ATOM 1732 C CA . ASP A 1 243 ? -14.891 6.083 28.635 1.00 92.12 243 ASP A CA 1
ATOM 1733 C C . ASP A 1 243 ? -13.714 5.113 28.409 1.00 92.12 243 ASP A C 1
ATOM 1735 O O . ASP A 1 243 ? -13.582 4.121 29.125 1.00 92.12 243 ASP A O 1
ATOM 1739 N N . GLY A 1 244 ? -12.870 5.380 27.408 1.00 88.69 244 GLY A N 1
ATOM 1740 C CA . GLY A 1 244 ? -11.736 4.544 27.032 1.00 88.69 244 GLY A CA 1
ATOM 1741 C C . GLY A 1 244 ? -12.100 3.315 26.197 1.00 88.69 244 GLY A C 1
ATOM 1742 O O . GLY A 1 244 ? -11.195 2.559 25.839 1.00 88.69 244 GLY A O 1
ATOM 1743 N N . ARG A 1 245 ? -13.378 3.098 25.849 1.00 92.31 245 ARG A N 1
ATOM 1744 C CA . ARG A 1 245 ? -13.779 1.955 25.018 1.00 92.31 245 ARG A CA 1
ATOM 1745 C C . ARG A 1 245 ? -13.323 2.141 23.576 1.00 92.31 245 ARG A C 1
ATOM 1747 O O . ARG A 1 245 ? -13.528 3.199 22.982 1.00 92.31 245 ARG A O 1
ATOM 1754 N N . ALA A 1 246 ? -12.726 1.094 23.015 1.00 95.00 246 ALA A N 1
ATOM 1755 C CA . ALA A 1 246 ? -12.320 1.050 21.617 1.00 95.00 246 ALA A CA 1
ATOM 1756 C C . ALA A 1 246 ? -13.516 0.743 20.703 1.00 95.00 246 ALA A C 1
ATOM 1758 O O . ALA A 1 246 ? -14.348 -0.108 21.010 1.00 95.00 246 ALA A O 1
ATOM 1759 N N . THR A 1 247 ? -13.579 1.423 19.563 1.00 95.62 247 THR A N 1
ATOM 1760 C CA . THR A 1 247 ? -14.444 1.099 18.425 1.00 95.62 247 THR A CA 1
ATOM 1761 C C . THR A 1 247 ? -13.552 0.792 17.233 1.00 95.62 247 THR A C 1
ATOM 1763 O O . THR A 1 247 ? -12.668 1.585 16.906 1.00 95.62 247 THR A O 1
ATOM 1766 N N . TYR A 1 248 ? -13.783 -0.354 16.600 1.00 97.00 248 TYR A N 1
ATOM 1767 C CA . TYR A 1 248 ? -12.967 -0.863 15.504 1.00 97.00 248 TYR A CA 1
ATOM 1768 C C . TYR A 1 248 ? -13.702 -0.688 14.179 1.00 97.00 248 TYR A C 1
ATOM 1770 O O . TYR A 1 248 ? -14.840 -1.129 14.030 1.00 97.00 248 TYR A O 1
ATOM 1778 N N . HIS A 1 249 ? -13.028 -0.082 13.209 1.00 97.44 249 HIS A N 1
ATOM 1779 C CA . HIS A 1 249 ? -13.546 0.157 11.867 1.00 97.44 249 HIS A CA 1
ATOM 1780 C C . HIS A 1 249 ? -12.663 -0.608 10.890 1.00 97.44 249 HIS A C 1
ATOM 1782 O O . HIS A 1 249 ? -11.518 -0.227 10.658 1.00 97.44 249 HIS A O 1
ATOM 1788 N N . GLY A 1 250 ? -13.156 -1.732 10.378 1.00 97.56 250 GLY A N 1
ATOM 1789 C CA . GLY A 1 250 ? -12.429 -2.553 9.413 1.00 97.56 250 GLY A CA 1
ATOM 1790 C C . GLY A 1 250 ? -12.785 -2.181 7.977 1.00 97.56 250 GLY A C 1
ATOM 1791 O O . GLY A 1 250 ? -13.949 -1.930 7.676 1.00 97.56 250 GLY A O 1
ATOM 1792 N N . ALA A 1 251 ? -11.797 -2.187 7.085 1.00 97.75 251 ALA A N 1
ATOM 1793 C CA . ALA A 1 251 ? -11.999 -1.899 5.672 1.00 97.75 251 ALA A CA 1
ATOM 1794 C C . ALA A 1 251 ? -11.123 -2.763 4.760 1.00 97.75 251 ALA A C 1
ATOM 1796 O O . ALA A 1 251 ? -9.984 -3.114 5.087 1.00 97.75 251 ALA A O 1
ATOM 1797 N N . ALA A 1 252 ? -11.667 -3.063 3.582 1.00 96.88 252 ALA A N 1
ATOM 1798 C CA . ALA A 1 252 ? -10.986 -3.768 2.505 1.00 96.88 252 ALA A CA 1
ATOM 1799 C C . ALA A 1 252 ? -11.158 -3.005 1.186 1.00 96.88 252 ALA A C 1
ATOM 1801 O O . ALA A 1 252 ? -12.198 -2.395 0.933 1.00 96.88 252 ALA A O 1
ATOM 1802 N N . ASP A 1 253 ? -10.123 -3.017 0.355 1.00 95.69 253 ASP A N 1
ATOM 1803 C CA . ASP A 1 253 ? -10.102 -2.321 -0.930 1.00 95.69 253 ASP A CA 1
ATOM 1804 C C . ASP A 1 253 ? -11.119 -2.891 -1.919 1.00 95.69 253 ASP A C 1
ATOM 1806 O O . ASP A 1 253 ? -11.086 -4.080 -2.234 1.00 95.69 253 ASP A O 1
ATOM 1810 N N 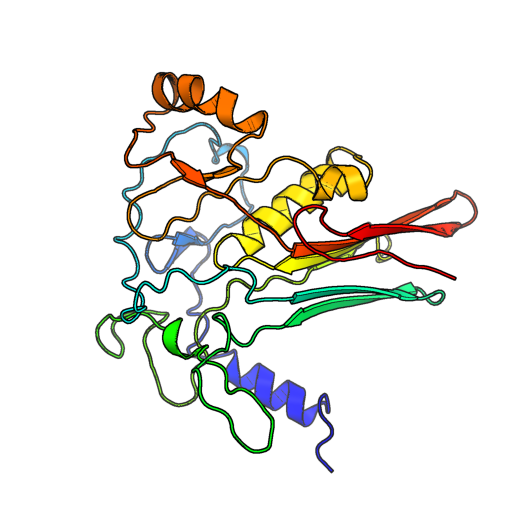. ASN A 1 254 ? -11.983 -2.036 -2.468 1.00 93.06 254 ASN A N 1
ATOM 1811 C CA . ASN A 1 254 ? -12.993 -2.451 -3.443 1.00 93.06 254 ASN A CA 1
ATOM 1812 C C . ASN A 1 254 ? -12.417 -2.821 -4.823 1.00 93.06 254 ASN A C 1
ATOM 1814 O O . ASN A 1 254 ? -13.148 -3.316 -5.681 1.00 93.06 254 ASN A O 1
ATOM 1818 N N . ARG A 1 255 ? -11.118 -2.594 -5.044 1.00 92.38 255 ARG A N 1
ATOM 1819 C CA . ARG A 1 255 ? -10.411 -2.958 -6.280 1.00 92.38 255 ARG A CA 1
ATOM 1820 C C . ARG A 1 255 ? -10.045 -4.439 -6.343 1.00 92.38 255 ARG A C 1
ATOM 1822 O O . ARG A 1 255 ? -9.657 -4.918 -7.407 1.00 92.38 255 ARG A O 1
ATOM 1829 N N . ARG A 1 256 ? -10.143 -5.167 -5.225 1.00 90.19 256 ARG A N 1
ATOM 1830 C CA . ARG A 1 256 ? -9.855 -6.605 -5.137 1.00 90.19 256 ARG A CA 1
ATOM 1831 C C . ARG A 1 256 ? -10.939 -7.327 -4.348 1.00 90.19 256 ARG A C 1
ATOM 1833 O O . ARG A 1 256 ? -11.692 -6.728 -3.591 1.00 90.19 256 ARG A O 1
ATOM 1840 N N . ALA A 1 257 ? -10.994 -8.646 -4.506 1.00 85.38 257 ALA A N 1
ATOM 1841 C CA . ALA A 1 257 ? -11.814 -9.480 -3.640 1.00 85.38 257 ALA A CA 1
ATOM 1842 C C . ALA A 1 257 ? -11.193 -9.512 -2.231 1.00 85.38 257 ALA A C 1
ATOM 1844 O O . ALA A 1 257 ? -10.086 -10.017 -2.043 1.00 85.38 257 ALA A O 1
ATOM 1845 N N . GLY A 1 258 ? -11.899 -8.954 -1.252 1.00 89.31 258 GLY A N 1
ATOM 1846 C CA . GLY A 1 258 ? -11.488 -8.883 0.147 1.00 89.31 258 GLY A CA 1
ATOM 1847 C C . GLY A 1 258 ? -12.665 -8.492 1.036 1.00 89.31 258 GLY A C 1
ATOM 1848 O O . GLY A 1 258 ? -13.746 -8.173 0.543 1.00 89.31 258 GLY A O 1
ATOM 1849 N N . GLY A 1 259 ? -12.472 -8.531 2.352 1.00 94.69 259 GLY A N 1
ATOM 1850 C CA . GLY A 1 259 ? -13.513 -8.159 3.304 1.00 94.69 259 GLY A CA 1
ATOM 1851 C C . GLY A 1 259 ? -12.950 -7.856 4.683 1.00 94.69 259 GLY A C 1
ATOM 1852 O O . GLY A 1 259 ? -11.839 -8.267 5.015 1.00 94.69 259 GLY A O 1
ATOM 1853 N N . ALA A 1 260 ? -13.740 -7.144 5.479 1.00 95.94 260 ALA A N 1
ATOM 1854 C CA . ALA A 1 260 ? -13.460 -6.861 6.876 1.00 95.94 260 ALA A CA 1
ATOM 1855 C C . ALA A 1 260 ? -14.546 -7.501 7.745 1.00 95.94 260 ALA A C 1
ATOM 1857 O O . ALA A 1 260 ? -15.731 -7.384 7.443 1.00 95.94 260 ALA A O 1
ATOM 1858 N N . ASN A 1 261 ? -14.134 -8.195 8.804 1.00 95.56 261 ASN A N 1
ATOM 1859 C CA . ASN A 1 261 ? -15.026 -8.914 9.709 1.00 95.56 261 ASN A CA 1
ATOM 1860 C C . ASN A 1 261 ? -14.577 -8.672 11.154 1.00 95.56 261 ASN A C 1
ATOM 1862 O O . ASN A 1 261 ? -13.383 -8.513 11.406 1.00 95.56 261 ASN A O 1
ATOM 1866 N N . GLY A 1 262 ? -15.526 -8.674 12.087 1.00 92.62 262 GLY A N 1
ATOM 1867 C CA . GLY A 1 262 ? -15.284 -8.521 13.522 1.00 92.62 262 GLY A CA 1
ATOM 1868 C C . GLY A 1 262 ? -16.280 -9.340 14.340 1.00 92.62 262 GLY A C 1
ATOM 1869 O O . GLY A 1 262 ? -17.260 -9.846 13.786 1.00 92.62 262 GLY A O 1
ATOM 1870 N N . TYR A 1 263 ? -16.005 -9.488 15.635 1.00 87.12 263 TYR A N 1
ATOM 1871 C CA . TYR A 1 263 ? -16.832 -10.206 16.606 1.00 87.12 263 TYR A CA 1
ATOM 1872 C C . TYR A 1 263 ? -16.698 -9.594 18.002 1.00 87.12 263 TYR A C 1
ATOM 1874 O O . TYR A 1 263 ? -15.702 -8.870 18.232 1.00 87.12 263 TYR A O 1
#

Foldseek 3Di:
DPDDPDPVVVVVVVVLCPDQLDDPQPQQGDALNRGDDDVPDPVPDDVQQLPPPVRSAFLAQQDDPPDPDDLQFKAWEWDADPVQDIDTDIDGLQGDLAPVDDDPNDRHRPQVSLAGPDDAVPHSSHDDPSHGGDFCWDFDFDADPVRGTFKGKFKGRGNCGVVLVVQLCCQCVVVVHQSQCSNAPWDKGCDDRHQARIETAPPDPVVVCVVVCCVRSVDDPRHYYYDNSLMFMWMWGWDADPVRDIDIRTYTHPSDPDDDDDD

pLDDT: mean 77.44, std 20.66, range [33.94, 98.62]

Radius of gyration: 20.16 Å; chains: 1; bounding box: 46×56×51 Å

Secondary structure (DSSP, 8-state):
---TT-HHHHHHHHTTTSSSSS----TT-EETTEE---TT-GGG--TT-------SS---BS--------S--EEEEEEE-TTS-EEEEEEE-SSTTTTS-EETTEEPP-GGGGSBSS-TTSSTTB--TTPPPP-----EEEE-TTS-EEEEEE--SSTTHHHHHHHHHIIIIIS---HHHHHHSPPEES--SSS-S-EEETTSGGGGHHHHHHHHH---TTT-EEE------EEEEEEE-TT--EEEEEEE-TTSS------

Sequence (263 aa):
MDALLSSAYLDRRAAQLNGTALASVAAGGVAEGIPAFVATDPALFDPLASVIVPAPGPLMLAQRAERDEDWNTTSSLAIVDGHGNALAMTTTINTHWGAHIEAGGMMLNNAMSNFSAGAVGGEVNGYAPNKRARSSIAPAIALDAQGRVGLAWGAAGGGPIPDYIVKTFLANQVYGMDIQAAINSDNWTGQGAANSVAQLERGKPVTQLIAGMRSRYGYTAGTLNETGLTSGLAGIAVSYGTDGRATYHGAADNRRAGGANGY